Protein AF-A0A1V9XJX8-F1 (afdb_monomer)

Radius of gyration: 28.65 Å; Cα contacts (8 Å, |Δi|>4): 307; chains: 1; bounding box: 45×68×88 Å

Mean predicted aligned error: 13.66 Å

Foldseek 3Di:
DQAQKDKDWDWDQDVPRQFTDIDIDIDGDPDNVVSVVVVVVVVVVVVVQPLFWQEEEEEEACPAQVSCLVVLCVVAQVVLCVSLNHHYDYDYDDDQLRLLVDLQPDDPVPTLAYEYRHAPSVLVSNVVSLQVNLVVVVVVVVVVVVVVVVVVVVVPPPDDDDDDDDDDDDDDDDDDDDDDDDDDDDDDDDDDDDDPDPPPPPPPPRRPPPRHYYAYQDRHPHHPVCCVNRVDNHSNSSSNVNRSD

Solvent-accessible surface area (backbone atoms only — not comparable to full-atom values): 14734 Å² total; per-residue (Å²): 131,89,67,34,57,49,78,46,74,47,75,44,72,44,94,55,83,52,39,51,41,87,45,74,48,81,45,80,38,100,37,56,69,58,38,52,52,51,53,50,53,50,52,58,57,57,69,69,47,78,62,38,47,52,26,37,39,33,39,30,35,52,69,22,41,87,52,34,14,57,57,47,38,64,75,39,28,48,58,49,35,53,76,67,66,31,45,71,48,80,43,77,47,88,56,91,55,42,60,17,54,48,56,56,71,48,89,57,88,85,40,61,25,40,32,36,27,19,23,49,70,56,48,50,35,38,51,54,17,54,53,53,40,53,51,55,51,49,54,51,52,52,52,53,52,55,53,54,60,54,58,61,56,67,77,73,69,84,78,89,84,81,88,79,91,77,91,80,90,80,88,79,86,88,81,90,85,86,84,86,90,83,88,86,89,80,89,82,96,72,92,76,87,87,78,88,76,81,74,77,65,75,74,79,74,69,71,93,59,87,72,76,43,79,39,60,29,61,18,32,94,54,40,63,66,38,30,72,74,31,64,42,93,37,37,50,39,34,34,50,50,52,55,60,79

Organism: NCBI:txid418985

InterPro domains:
  IPR001206 Diacylglycerol kinase, catalytic domain [PF00781] (55-132)
  IPR001206 Diacylglycerol kinase, catalytic domain [PS50146] (51-245)
  IPR001206 Diacylglycerol kinase, catalytic domain [SM00046] (55-163)
  IPR016064 NAD kinase/diacylglycerol kinase-like domain superfamily [SSF111331] (52-134)
  IPR017438 Inorganic polyphosphate/ATP-NAD kinase, N-terminal [G3DSA:3.40.50.10330] (35-243)
  IPR050187 Lipid Phosphate Formation and Regulation [PTHR12358] (21-245)

pLDDT: mean 78.08, std 24.38, range [26.14, 98.38]

Sequence (245 aa):
QADSTARIYFAEQTSAASVLRLRSLQLEFETIGARDRFVTTVRRALETLRERPRRLLIFINPFGGRRRARAIYNKKAAPVFQICGIKCKVVITTHSGHSKEYVMDKDLSAYDGVVCVGGDGMANELINGIMQRTLKSADAAAAATAAIHQLEQEHQGGVGQENNNNNNKSNNKNNDRLSHRDVENNDDFKRDSGEEADIQGSCFELPKSSALPIGVIPAGSTDALVCTTTGAHCPLNSALHVAIG

Structure (mmCIF, N/CA/C/O backbone):
data_AF-A0A1V9XJX8-F1
#
_entry.id   AF-A0A1V9XJX8-F1
#
loop_
_atom_site.group_PDB
_atom_site.id
_atom_site.type_symbol
_atom_site.label_atom_id
_atom_site.label_alt_id
_atom_site.label_comp_id
_atom_site.label_asym_id
_atom_site.label_entity_id
_atom_site.label_seq_id
_atom_site.pdbx_PDB_ins_code
_atom_site.Cartn_x
_atom_site.Cartn_y
_atom_site.Cartn_z
_atom_site.occupancy
_atom_site.B_iso_or_equiv
_atom_site.auth_seq_id
_atom_site.auth_comp_id
_atom_site.auth_asym_id
_atom_site.auth_atom_id
_atom_site.pdbx_PDB_model_num
ATOM 1 N N . GLN A 1 1 ? 6.947 -4.474 -30.273 1.00 42.16 1 GLN A N 1
ATOM 2 C CA . GLN A 1 1 ? 8.411 -4.662 -30.315 1.00 42.16 1 GLN A CA 1
ATOM 3 C C . GLN A 1 1 ? 8.853 -4.940 -28.888 1.00 42.16 1 GLN A C 1
ATOM 5 O O . GLN A 1 1 ? 8.625 -4.093 -28.035 1.00 42.16 1 GLN A O 1
ATOM 10 N N . ALA A 1 2 ? 9.292 -6.162 -28.578 1.00 57.59 2 ALA A N 1
ATOM 11 C CA . ALA A 1 2 ? 9.743 -6.485 -27.227 1.00 57.59 2 ALA A CA 1
ATOM 12 C C . ALA A 1 2 ? 11.101 -5.812 -27.011 1.00 57.59 2 ALA A C 1
ATOM 14 O O . ALA A 1 2 ? 12.066 -6.149 -27.687 1.00 57.59 2 ALA A O 1
ATOM 15 N N . ASP A 1 3 ? 11.125 -4.819 -26.130 1.00 80.19 3 ASP A N 1
ATOM 16 C CA . ASP A 1 3 ? 12.307 -4.010 -25.860 1.00 80.19 3 ASP A CA 1
ATOM 17 C C . ASP A 1 3 ? 13.360 -4.836 -25.103 1.00 80.19 3 ASP A C 1
ATOM 19 O O . ASP A 1 3 ? 13.030 -5.482 -24.109 1.00 80.19 3 ASP A O 1
ATOM 23 N N . SER A 1 4 ? 14.617 -4.849 -25.550 1.00 90.31 4 SER A N 1
ATOM 24 C CA . SER A 1 4 ? 15.703 -5.519 -24.827 1.00 90.31 4 SER A CA 1
ATOM 25 C C . SER A 1 4 ? 16.116 -4.765 -23.560 1.00 90.31 4 SER A C 1
ATOM 27 O O . SER A 1 4 ? 17.024 -5.215 -22.870 1.00 90.31 4 SER A O 1
ATOM 29 N N . THR A 1 5 ? 15.447 -3.663 -23.211 1.00 93.75 5 THR A N 1
ATOM 30 C CA . THR A 1 5 ? 15.673 -2.956 -21.950 1.00 93.75 5 THR A CA 1
ATOM 31 C C . THR A 1 5 ? 14.859 -3.506 -20.770 1.00 93.75 5 THR A C 1
ATOM 33 O O . THR A 1 5 ? 13.770 -4.067 -20.920 1.00 93.75 5 THR A O 1
ATOM 36 N N . ALA A 1 6 ? 15.379 -3.323 -19.554 1.00 93.31 6 ALA A N 1
ATOM 37 C CA . ALA A 1 6 ? 14.614 -3.437 -18.314 1.00 93.31 6 ALA A CA 1
ATOM 38 C C . ALA A 1 6 ? 14.799 -2.181 -17.460 1.00 93.31 6 ALA A C 1
ATOM 40 O O . ALA A 1 6 ? 15.911 -1.681 -17.300 1.00 93.31 6 ALA A O 1
ATOM 41 N N . ARG A 1 7 ? 13.713 -1.693 -16.855 1.00 94.19 7 ARG A N 1
ATOM 42 C CA . ARG A 1 7 ? 13.758 -0.587 -15.894 1.00 94.19 7 ARG A CA 1
ATOM 43 C C . ARG A 1 7 ? 13.627 -1.120 -14.473 1.00 94.19 7 ARG A C 1
ATOM 45 O O . ARG A 1 7 ? 12.616 -1.727 -14.126 1.00 94.19 7 ARG A O 1
ATOM 52 N N . ILE A 1 8 ? 14.641 -0.865 -13.658 1.00 93.75 8 ILE A N 1
ATOM 53 C CA . ILE A 1 8 ? 14.666 -1.184 -12.233 1.00 93.75 8 ILE A CA 1
ATOM 54 C C . ILE A 1 8 ? 14.309 0.077 -11.468 1.00 93.75 8 ILE A C 1
ATOM 56 O O . ILE A 1 8 ? 14.894 1.128 -11.710 1.00 93.75 8 ILE A O 1
ATOM 60 N N . TYR A 1 9 ? 13.380 -0.035 -10.529 1.00 94.31 9 TYR A N 1
ATOM 61 C CA . TYR A 1 9 ? 13.095 1.012 -9.559 1.00 94.31 9 TYR A CA 1
ATOM 62 C C . TYR A 1 9 ? 13.723 0.640 -8.219 1.00 94.31 9 TYR A C 1
ATOM 64 O O . TYR A 1 9 ? 13.647 -0.518 -7.811 1.00 94.31 9 TYR A O 1
ATOM 72 N N . PHE A 1 10 ? 14.332 1.608 -7.542 1.00 93.44 10 PHE A N 1
ATOM 73 C CA . PHE A 1 10 ? 14.960 1.401 -6.239 1.00 93.44 10 PHE A CA 1
ATOM 74 C C . PHE A 1 10 ? 14.751 2.612 -5.329 1.00 93.44 10 PHE A C 1
ATOM 76 O O . PHE A 1 10 ? 14.539 3.731 -5.802 1.00 93.44 10 PHE A O 1
ATOM 83 N N . ALA A 1 11 ? 14.776 2.372 -4.020 1.00 93.25 11 ALA A N 1
ATOM 84 C CA . ALA A 1 11 ? 14.756 3.422 -3.015 1.00 93.25 11 ALA A CA 1
ATOM 85 C C . ALA A 1 11 ? 16.197 3.801 -2.657 1.00 93.25 11 ALA A C 1
ATOM 87 O O . ALA A 1 11 ? 16.990 2.949 -2.269 1.00 93.25 11 ALA A O 1
ATOM 88 N N . GLU A 1 12 ? 16.531 5.075 -2.806 1.00 92.62 12 GLU A N 1
ATOM 89 C CA . GLU A 1 12 ? 17.808 5.654 -2.401 1.00 92.62 12 GLU A CA 1
ATOM 90 C C . GLU A 1 12 ? 17.608 6.392 -1.074 1.00 92.62 12 GLU A C 1
ATOM 92 O O . GLU A 1 12 ? 16.804 7.328 -0.997 1.00 92.62 12 GLU A O 1
ATOM 97 N N . GLN A 1 13 ? 18.320 5.968 -0.032 1.00 89.12 13 GLN A N 1
ATOM 98 C CA . GLN A 1 13 ? 18.363 6.679 1.242 1.00 89.12 13 GLN A CA 1
ATOM 99 C C . GLN A 1 13 ? 19.192 7.951 1.070 1.00 89.12 13 GLN A C 1
ATOM 101 O O . GLN A 1 13 ? 20.311 7.921 0.557 1.00 89.12 13 GLN A O 1
ATOM 106 N N . THR A 1 14 ? 18.624 9.089 1.452 1.00 84.31 14 THR A N 1
ATOM 107 C CA . THR A 1 14 ? 19.352 10.363 1.418 1.00 84.31 14 THR A CA 1
ATOM 108 C C . THR A 1 14 ? 20.280 10.496 2.626 1.00 84.31 14 THR A C 1
ATOM 110 O O . THR A 1 14 ? 20.209 9.705 3.561 1.00 84.31 14 THR A O 1
ATOM 113 N N . SER A 1 15 ? 21.120 11.535 2.651 1.00 75.12 15 SER A N 1
ATOM 114 C CA . SER A 1 15 ? 21.962 11.853 3.815 1.00 75.12 15 SER A CA 1
ATOM 115 C C . SER A 1 15 ? 21.164 12.043 5.114 1.00 75.12 15 SER A C 1
ATOM 117 O O . SER A 1 15 ? 21.692 11.799 6.195 1.00 75.12 15 SER A O 1
ATOM 119 N N . ALA A 1 16 ? 19.886 12.430 5.025 1.00 74.56 16 ALA A N 1
ATOM 120 C CA . ALA A 1 16 ? 18.950 12.298 6.132 1.00 74.56 16 ALA A CA 1
ATOM 121 C C . ALA A 1 16 ? 18.489 10.834 6.227 1.00 74.56 16 ALA A C 1
ATOM 123 O O . ALA A 1 16 ? 17.731 10.369 5.371 1.00 74.56 16 ALA A O 1
ATOM 124 N N . ALA A 1 17 ? 18.927 10.137 7.281 1.00 69.56 17 ALA A N 1
ATOM 125 C CA . ALA A 1 17 ? 18.805 8.685 7.433 1.00 69.56 17 ALA A CA 1
ATOM 126 C C . ALA A 1 17 ? 17.378 8.134 7.231 1.00 69.56 17 ALA A C 1
ATOM 128 O O . ALA A 1 17 ? 17.215 7.019 6.758 1.00 69.56 17 ALA A O 1
ATOM 129 N N . SER A 1 18 ? 16.322 8.889 7.516 1.00 81.44 18 SER A N 1
ATOM 130 C CA . SER A 1 18 ? 14.955 8.363 7.391 1.00 81.44 18 SER A CA 1
ATOM 131 C C . SER A 1 18 ? 14.270 8.685 6.058 1.00 81.44 18 SER A C 1
ATOM 133 O O . SER A 1 18 ? 13.165 8.207 5.820 1.00 81.44 18 SER A O 1
ATOM 135 N N . VAL A 1 19 ? 14.882 9.471 5.164 1.00 90.38 19 VAL A N 1
ATOM 136 C CA . VAL A 1 19 ? 14.224 9.922 3.925 1.00 90.38 19 VAL A CA 1
ATOM 137 C C . VAL A 1 19 ? 14.684 9.104 2.720 1.00 90.38 19 VAL A C 1
ATOM 139 O O . VAL A 1 19 ? 15.861 9.111 2.354 1.00 90.38 19 VAL A O 1
ATOM 142 N N . LEU A 1 20 ? 13.723 8.458 2.062 1.00 92.94 20 LEU A N 1
ATOM 143 C CA . LEU A 1 20 ? 13.886 7.643 0.866 1.00 92.94 20 LEU A CA 1
ATOM 144 C C . LEU A 1 20 ? 13.414 8.389 -0.387 1.00 92.94 20 LEU A C 1
AT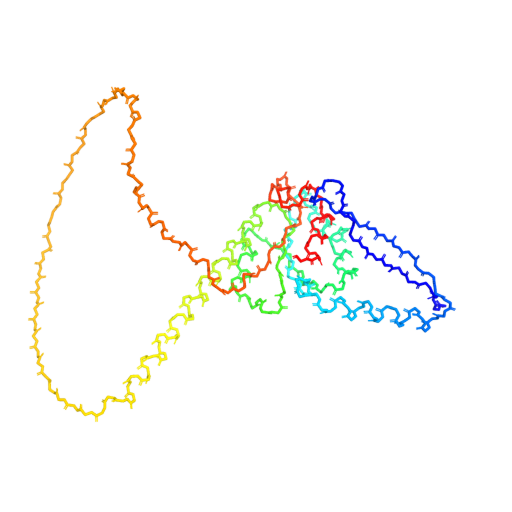OM 146 O O . LEU A 1 20 ? 12.388 9.081 -0.396 1.00 92.94 20 LEU A O 1
ATOM 150 N N . ARG A 1 21 ? 14.142 8.207 -1.489 1.00 92.06 21 ARG A N 1
ATOM 151 C CA . ARG A 1 21 ? 13.777 8.717 -2.816 1.00 92.06 21 ARG A CA 1
ATOM 152 C C . ARG A 1 21 ? 13.637 7.578 -3.809 1.00 92.06 21 ARG A C 1
ATOM 154 O O . ARG A 1 21 ? 14.523 6.744 -3.939 1.00 92.06 21 ARG A O 1
ATOM 161 N N . LEU A 1 22 ? 12.539 7.586 -4.560 1.00 93.94 22 LEU A N 1
ATOM 162 C CA . LEU A 1 22 ? 12.351 6.660 -5.670 1.00 93.94 22 LEU A CA 1
ATOM 163 C C . LEU A 1 22 ? 13.267 7.062 -6.833 1.00 93.94 22 LEU A C 1
ATOM 165 O O . LEU A 1 22 ? 13.159 8.169 -7.367 1.00 93.94 22 LEU A O 1
ATOM 169 N N . ARG A 1 23 ? 14.144 6.148 -7.234 1.00 94.88 23 ARG A N 1
ATOM 170 C CA . ARG A 1 23 ? 15.027 6.258 -8.395 1.00 94.88 23 ARG A CA 1
ATOM 171 C C . ARG A 1 23 ? 14.740 5.136 -9.378 1.00 94.88 23 ARG A C 1
ATOM 173 O O . ARG A 1 23 ? 14.061 4.161 -9.056 1.00 94.88 23 ARG A O 1
ATOM 180 N N . SER A 1 24 ? 15.260 5.287 -10.589 1.00 94.94 24 SER A N 1
ATOM 181 C CA . SER A 1 24 ? 15.196 4.243 -11.598 1.00 94.94 24 SER A CA 1
ATOM 182 C C . SER A 1 24 ? 16.504 4.122 -12.3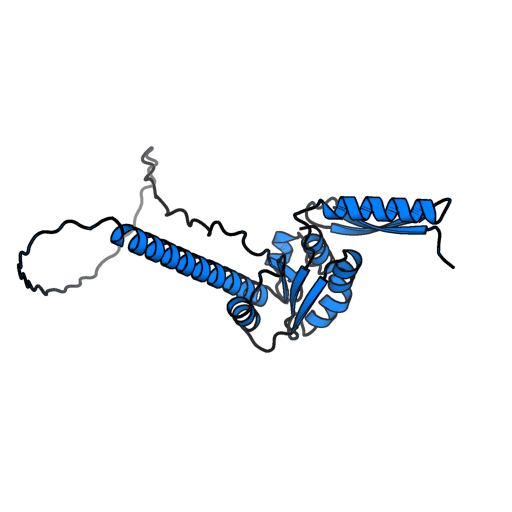58 1.00 94.94 24 SER A C 1
ATOM 184 O O . SER A 1 24 ? 17.110 5.136 -12.694 1.00 94.94 24 SER A O 1
ATOM 186 N N . LEU A 1 25 ? 16.873 2.890 -12.684 1.00 95.12 25 LEU A N 1
ATOM 187 C CA . LEU A 1 25 ? 17.972 2.543 -13.571 1.00 95.12 25 LEU A CA 1
ATOM 188 C C . LEU A 1 25 ? 17.398 1.818 -14.789 1.00 95.12 25 LEU A C 1
ATOM 190 O O . LEU A 1 25 ? 16.610 0.885 -14.638 1.00 95.12 25 LEU A O 1
ATOM 194 N N . GLN A 1 26 ? 17.770 2.254 -15.990 1.00 95.31 26 GLN A N 1
ATOM 195 C CA . GLN A 1 26 ? 17.448 1.544 -17.223 1.00 95.31 26 GLN A CA 1
ATOM 196 C C . GLN A 1 26 ? 18.665 0.723 -17.634 1.00 95.31 26 GLN A C 1
ATOM 198 O O . GLN A 1 26 ? 19.755 1.265 -17.783 1.00 95.31 26 GLN A O 1
ATOM 203 N N . LEU A 1 27 ? 18.466 -0.581 -17.767 1.00 94.75 27 LEU A N 1
ATOM 204 C CA . LEU A 1 27 ? 19.467 -1.529 -18.224 1.00 94.75 27 LEU A CA 1
ATOM 205 C C . LEU A 1 27 ? 19.131 -1.955 -19.642 1.00 94.75 27 LEU A C 1
ATOM 207 O O . LEU A 1 27 ? 17.971 -2.239 -19.938 1.00 94.75 27 LEU A O 1
ATOM 211 N N . GLU A 1 28 ? 20.145 -2.042 -20.486 1.00 95.62 28 GLU A N 1
ATOM 212 C CA . GLU A 1 28 ? 20.038 -2.567 -21.842 1.00 95.62 28 GLU A CA 1
ATOM 213 C C . GLU A 1 28 ? 20.698 -3.941 -21.886 1.00 95.62 28 GLU A C 1
ATOM 215 O O . GLU A 1 28 ? 21.758 -4.149 -21.296 1.00 95.62 28 GLU A O 1
ATOM 220 N N . PHE A 1 29 ? 20.052 -4.896 -22.548 1.00 95.62 29 PHE A N 1
ATOM 221 C CA . PHE A 1 29 ? 20.554 -6.259 -22.665 1.00 95.62 29 PHE A CA 1
ATOM 222 C C . PHE A 1 29 ? 20.828 -6.590 -24.128 1.00 95.62 29 PHE A C 1
ATOM 224 O O . PHE A 1 29 ? 20.076 -6.192 -25.018 1.00 95.62 29 PHE A O 1
ATOM 231 N N . GLU A 1 30 ? 21.864 -7.395 -24.365 1.00 94.56 30 GLU A N 1
ATOM 232 C CA . GLU A 1 30 ? 22.216 -7.888 -25.704 1.00 94.56 30 GLU A CA 1
ATOM 233 C C . GLU A 1 30 ? 21.077 -8.697 -26.339 1.00 94.56 30 GLU A C 1
ATOM 235 O O . GLU A 1 30 ? 20.864 -8.661 -27.547 1.00 94.56 30 GLU A O 1
ATOM 240 N N . THR A 1 31 ? 20.325 -9.440 -25.519 1.00 95.44 31 THR A N 1
ATOM 241 C CA . THR A 1 31 ? 19.202 -10.265 -25.974 1.00 95.44 31 THR A CA 1
ATOM 242 C C . THR A 1 31 ? 18.016 -10.177 -25.019 1.00 95.44 31 THR A C 1
ATOM 244 O O . THR A 1 31 ? 18.174 -10.045 -23.802 1.00 95.44 31 THR A O 1
ATOM 247 N N . ILE A 1 32 ? 16.809 -10.358 -25.563 1.00 94.69 32 ILE A N 1
ATOM 248 C CA . ILE A 1 32 ? 15.566 -10.480 -24.782 1.00 94.69 32 ILE A CA 1
ATOM 249 C C . ILE A 1 32 ? 15.673 -11.638 -23.773 1.00 94.69 32 ILE A C 1
ATOM 251 O O . ILE A 1 32 ? 15.251 -11.508 -22.627 1.00 94.69 32 ILE A O 1
ATOM 255 N N . GLY A 1 33 ? 16.317 -12.746 -24.159 1.00 95.31 33 GLY A N 1
ATOM 256 C CA . GLY A 1 33 ? 16.544 -13.880 -23.263 1.00 95.31 33 GLY A CA 1
ATOM 257 C C . GLY A 1 33 ? 17.435 -13.538 -22.063 1.00 95.31 33 GLY A C 1
ATOM 258 O O . GLY A 1 33 ? 17.161 -13.990 -20.954 1.00 95.31 33 GLY A O 1
ATOM 259 N N . ALA A 1 34 ? 18.479 -12.719 -22.246 1.00 95.06 34 ALA A N 1
ATOM 260 C CA . ALA A 1 34 ? 19.311 -12.246 -21.136 1.00 95.06 34 ALA A CA 1
ATOM 261 C C . ALA A 1 34 ? 18.527 -11.332 -20.183 1.00 95.06 34 ALA A C 1
ATOM 263 O O . ALA A 1 34 ? 18.590 -11.533 -18.967 1.00 95.06 34 ALA A O 1
ATOM 264 N N . ARG A 1 35 ? 17.726 -10.407 -20.733 1.00 95.75 35 ARG A N 1
ATOM 265 C CA . ARG A 1 35 ? 16.801 -9.556 -19.966 1.00 95.75 35 ARG A CA 1
ATOM 266 C C . ARG A 1 35 ? 15.850 -10.399 -19.116 1.00 95.75 35 ARG A C 1
ATOM 268 O O . ARG A 1 35 ? 15.727 -10.169 -17.915 1.00 95.75 35 ARG A O 1
ATOM 275 N N . ASP A 1 36 ? 15.200 -11.395 -19.713 1.00 95.44 36 ASP A N 1
ATOM 276 C CA . ASP A 1 36 ? 14.192 -12.209 -19.023 1.00 95.44 36 ASP A CA 1
ATOM 277 C C . ASP A 1 36 ? 14.795 -13.076 -17.921 1.00 95.44 36 ASP A C 1
ATOM 279 O O . ASP A 1 36 ? 14.222 -13.167 -16.829 1.00 95.44 36 ASP A O 1
ATOM 283 N N . ARG A 1 37 ? 15.982 -13.650 -18.156 1.00 96.00 37 ARG A N 1
ATOM 284 C CA . ARG A 1 37 ? 16.736 -14.354 -17.109 1.00 96.00 37 ARG A CA 1
ATOM 285 C C . ARG A 1 37 ? 17.087 -13.416 -15.959 1.00 96.00 37 ARG A C 1
ATOM 287 O O . ARG A 1 37 ? 16.834 -13.767 -14.812 1.00 96.00 37 ARG A O 1
ATOM 294 N N . PHE A 1 38 ? 17.604 -12.222 -16.252 1.00 95.31 38 PHE A N 1
ATOM 295 C CA . PHE A 1 38 ? 17.933 -11.231 -15.226 1.00 95.31 38 PHE A CA 1
ATOM 296 C C . PHE A 1 38 ? 16.702 -10.847 -14.394 1.00 95.31 38 PHE A C 1
ATOM 298 O O . PHE A 1 38 ? 16.727 -10.949 -13.167 1.00 95.31 38 PHE A O 1
ATOM 305 N N . VAL A 1 39 ? 15.598 -10.477 -15.050 1.00 93.81 39 VAL A N 1
ATOM 306 C CA . VAL A 1 39 ? 14.349 -10.092 -14.375 1.00 93.81 39 VAL A CA 1
ATOM 307 C C . VAL A 1 39 ? 13.808 -11.238 -13.518 1.00 93.81 39 VAL A C 1
ATOM 309 O O . VAL A 1 39 ? 13.370 -11.007 -12.391 1.00 93.81 39 VAL A O 1
ATOM 312 N N . THR A 1 40 ? 13.859 -12.473 -14.018 1.00 95.25 40 THR A N 1
ATOM 313 C CA . THR A 1 40 ? 13.413 -13.660 -13.274 1.00 95.25 40 THR A CA 1
ATOM 314 C C . THR A 1 40 ? 14.282 -13.904 -12.041 1.00 95.25 40 THR A C 1
ATOM 316 O O . THR A 1 40 ? 13.745 -14.124 -10.956 1.00 95.25 40 THR A O 1
ATOM 319 N N . THR A 1 41 ? 15.607 -13.793 -12.167 1.00 96.06 41 THR A N 1
ATOM 320 C CA . THR A 1 41 ? 16.540 -13.926 -11.038 1.00 96.06 41 THR A CA 1
ATOM 321 C C . THR A 1 41 ? 16.288 -12.863 -9.974 1.00 96.06 41 THR A C 1
ATOM 323 O O . THR A 1 41 ? 16.181 -13.200 -8.796 1.00 96.06 41 THR A O 1
ATOM 326 N N . VAL A 1 42 ? 16.121 -11.597 -10.372 1.00 93.38 42 VAL A N 1
ATOM 327 C CA . VAL A 1 42 ? 15.808 -10.509 -9.432 1.00 93.38 42 VAL A CA 1
ATOM 328 C C . VAL A 1 42 ? 14.473 -10.764 -8.737 1.00 93.38 42 VAL A C 1
ATOM 330 O O . VAL A 1 42 ? 14.404 -10.659 -7.518 1.00 93.38 42 VAL A O 1
ATOM 333 N N . ARG A 1 43 ? 13.417 -11.154 -9.463 1.00 91.19 43 ARG A N 1
ATOM 334 C CA . ARG A 1 43 ? 12.113 -11.475 -8.850 1.00 91.19 43 ARG A CA 1
ATOM 335 C C . ARG A 1 43 ? 12.220 -12.607 -7.834 1.00 91.19 43 ARG A C 1
ATOM 337 O O . ARG A 1 43 ? 11.703 -12.462 -6.733 1.00 91.19 43 ARG A O 1
ATOM 344 N N . ARG A 1 44 ? 12.948 -13.676 -8.163 1.00 92.38 44 ARG A N 1
ATOM 345 C CA . ARG A 1 44 ? 13.187 -14.794 -7.243 1.00 92.38 44 ARG A CA 1
ATOM 346 C C . ARG A 1 44 ? 13.963 -14.359 -5.998 1.00 92.38 44 ARG A C 1
ATOM 348 O O . ARG A 1 44 ? 13.648 -14.809 -4.905 1.00 92.38 44 ARG A O 1
ATOM 355 N N . ALA A 1 45 ? 14.946 -13.470 -6.145 1.00 91.69 45 ALA A N 1
ATOM 356 C CA . ALA A 1 45 ? 15.659 -12.898 -5.004 1.00 91.69 45 ALA A CA 1
ATOM 357 C C . ALA A 1 45 ? 14.742 -12.011 -4.145 1.00 91.69 45 ALA A C 1
ATOM 359 O O . ALA A 1 45 ? 14.782 -12.082 -2.926 1.00 91.69 45 ALA A O 1
ATOM 360 N N . LEU A 1 46 ? 13.858 -11.220 -4.756 1.00 88.94 46 LEU A N 1
ATOM 361 C CA . LEU A 1 46 ? 12.884 -10.415 -4.014 1.00 88.94 46 LEU A CA 1
ATOM 362 C C . LEU A 1 46 ? 11.866 -11.276 -3.255 1.00 88.94 46 LEU A C 1
ATOM 364 O O . LEU A 1 46 ? 11.353 -10.842 -2.229 1.00 88.94 46 LEU A O 1
ATOM 368 N N . GLU A 1 47 ? 11.578 -12.488 -3.730 1.00 86.81 47 GLU A N 1
ATOM 369 C CA . GLU A 1 47 ? 10.670 -13.410 -3.050 1.00 86.81 47 GLU A CA 1
ATOM 370 C C . GLU A 1 47 ? 11.228 -13.964 -1.733 1.00 86.81 47 GLU A C 1
ATOM 372 O O . GLU A 1 47 ? 10.437 -14.415 -0.902 1.00 86.81 47 GLU A O 1
ATOM 377 N N . THR A 1 48 ? 12.548 -13.919 -1.523 1.00 89.19 48 THR A N 1
ATOM 378 C CA . THR A 1 48 ? 13.176 -14.377 -0.273 1.00 89.19 48 THR A CA 1
ATOM 379 C C . THR A 1 48 ? 13.108 -13.334 0.846 1.00 89.19 48 THR A C 1
ATOM 381 O O . THR A 1 48 ? 13.308 -13.682 2.010 1.00 89.19 48 THR A O 1
ATOM 384 N N . LEU A 1 49 ? 12.784 -12.076 0.522 1.00 86.81 49 LEU A N 1
ATOM 385 C CA . LEU A 1 49 ? 12.633 -10.989 1.489 1.00 86.81 49 LEU A CA 1
ATOM 386 C C . LEU A 1 49 ? 11.307 -11.144 2.245 1.00 86.81 49 LEU A C 1
ATOM 388 O O . LEU A 1 49 ? 10.240 -10.863 1.702 1.00 86.81 49 LEU A O 1
ATOM 392 N N . ARG A 1 50 ? 11.375 -11.613 3.497 1.00 81.75 50 ARG A N 1
ATOM 393 C CA . ARG A 1 50 ? 10.188 -11.902 4.326 1.00 81.75 50 ARG A CA 1
ATOM 394 C C . ARG A 1 50 ? 9.491 -10.658 4.868 1.00 81.75 50 ARG A C 1
ATOM 396 O O . ARG A 1 50 ? 8.287 -10.697 5.069 1.00 81.75 50 ARG A O 1
ATOM 403 N N . GLU A 1 51 ? 10.242 -9.587 5.095 1.00 83.75 51 GLU A N 1
ATOM 404 C CA . GLU A 1 51 ? 9.718 -8.338 5.667 1.00 83.75 51 GLU A CA 1
ATOM 405 C C . GLU A 1 51 ? 8.902 -7.540 4.646 1.00 83.75 51 GLU A C 1
ATOM 407 O O . GLU A 1 51 ? 7.996 -6.794 5.003 1.00 83.75 51 GLU A O 1
ATOM 412 N N . ARG A 1 52 ? 9.156 -7.761 3.350 1.00 90.25 52 ARG A N 1
ATOM 413 C CA . ARG A 1 52 ? 8.474 -7.045 2.280 1.00 90.25 52 ARG A CA 1
ATOM 414 C C . ARG A 1 52 ? 7.014 -7.500 2.153 1.00 90.25 52 ARG A C 1
ATOM 416 O O . ARG A 1 52 ? 6.774 -8.644 1.746 1.00 90.25 52 ARG A O 1
ATOM 423 N N . PRO A 1 53 ? 6.026 -6.612 2.355 1.00 94.69 53 PRO A N 1
ATOM 424 C CA . PRO A 1 53 ? 4.627 -6.995 2.240 1.00 94.69 53 PRO A CA 1
ATOM 425 C C . PRO A 1 53 ? 4.251 -7.295 0.787 1.00 94.69 53 PRO A C 1
ATOM 427 O O . PRO A 1 53 ? 4.682 -6.621 -0.151 1.00 94.69 53 PRO A O 1
ATOM 430 N N . ARG A 1 54 ? 3.390 -8.291 0.587 1.00 94.00 54 ARG A N 1
ATOM 431 C CA . ARG A 1 54 ? 2.831 -8.686 -0.717 1.00 94.00 54 ARG A CA 1
ATOM 432 C C . ARG A 1 54 ? 1.361 -8.308 -0.842 1.00 94.00 54 ARG A C 1
ATOM 434 O O . ARG A 1 54 ? 0.872 -8.128 -1.961 1.00 94.00 54 ARG A O 1
ATOM 441 N N . ARG A 1 55 ? 0.639 -8.209 0.275 1.00 96.75 55 ARG A N 1
ATOM 442 C CA . ARG A 1 55 ? -0.797 -7.916 0.338 1.00 96.75 55 ARG A CA 1
ATOM 443 C C . ARG A 1 55 ? -1.085 -6.904 1.440 1.00 96.75 55 ARG A C 1
ATOM 445 O O . ARG A 1 55 ? -0.901 -7.201 2.612 1.00 96.75 55 ARG A O 1
ATOM 452 N N . LEU A 1 56 ? -1.603 -5.737 1.069 1.00 98.19 56 LEU A N 1
ATOM 453 C CA . LEU A 1 56 ? -1.947 -4.669 2.008 1.00 98.19 56 LEU A CA 1
ATOM 454 C C . LEU A 1 56 ? -3.448 -4.374 1.995 1.00 98.19 56 LEU A C 1
ATOM 456 O O . LEU A 1 56 ? -4.076 -4.317 0.932 1.00 98.19 56 LEU A O 1
ATOM 460 N N . LEU A 1 57 ? -4.014 -4.139 3.177 1.00 98.31 57 LEU A N 1
ATOM 461 C CA . LEU A 1 57 ? -5.355 -3.578 3.340 1.00 98.31 57 LEU A CA 1
ATOM 462 C C . LEU A 1 57 ? -5.241 -2.069 3.574 1.00 98.31 57 LEU A C 1
ATOM 464 O O . LEU A 1 57 ? -4.698 -1.629 4.581 1.00 98.31 57 LEU A O 1
ATOM 468 N N . ILE A 1 58 ? -5.751 -1.272 2.641 1.00 98.38 58 ILE A N 1
ATOM 469 C CA . ILE A 1 58 ? -5.631 0.184 2.642 1.00 98.38 58 ILE A CA 1
ATOM 470 C C . ILE A 1 58 ? -6.953 0.813 3.073 1.00 98.38 58 ILE A C 1
ATOM 472 O O . ILE A 1 58 ? -7.965 0.647 2.395 1.00 98.38 58 ILE A O 1
ATOM 476 N N . PHE A 1 59 ? -6.938 1.609 4.134 1.00 98.19 59 PHE A N 1
ATOM 477 C CA . PHE A 1 59 ? -8.051 2.458 4.536 1.00 98.19 59 PHE A CA 1
ATOM 478 C C . PHE A 1 59 ? -7.805 3.895 4.095 1.00 98.19 59 PHE A C 1
ATOM 480 O O . PHE A 1 59 ? -6.753 4.462 4.375 1.00 98.19 59 PHE A O 1
ATOM 487 N N . ILE A 1 60 ? -8.787 4.522 3.452 1.00 97.50 60 ILE A N 1
ATOM 488 C CA . ILE A 1 60 ? -8.687 5.918 3.008 1.00 97.50 60 ILE A CA 1
ATOM 489 C C . ILE A 1 60 ? -9.818 6.724 3.629 1.00 97.50 60 ILE A C 1
ATOM 491 O O . ILE A 1 60 ? -10.981 6.444 3.343 1.00 97.50 60 ILE A O 1
ATOM 495 N N . ASN A 1 61 ? -9.484 7.764 4.395 1.00 93.88 61 ASN A N 1
ATOM 496 C CA . ASN A 1 61 ? -10.469 8.756 4.822 1.00 93.88 61 ASN A CA 1
ATOM 497 C C . ASN A 1 61 ? -10.666 9.801 3.714 1.00 93.88 61 ASN A C 1
ATOM 499 O O . ASN A 1 61 ? -9.800 10.662 3.544 1.00 93.88 61 ASN A O 1
ATOM 503 N N . PRO A 1 62 ? -11.788 9.791 2.965 1.00 91.19 62 PRO A N 1
ATOM 504 C CA . PRO A 1 62 ? -11.976 10.690 1.825 1.00 91.19 62 PRO A CA 1
ATOM 505 C C . PRO A 1 62 ? -12.010 12.173 2.223 1.00 91.19 62 PRO A C 1
ATOM 507 O O . PRO A 1 62 ? -11.744 13.032 1.381 1.00 91.19 62 PRO A O 1
ATOM 510 N N . PHE A 1 63 ? -12.290 12.484 3.491 1.00 87.50 63 PHE A N 1
ATOM 511 C CA . PHE A 1 63 ? -12.337 13.848 4.011 1.00 87.50 63 PHE A CA 1
ATOM 512 C C . PHE A 1 63 ? -10.982 14.348 4.538 1.00 87.50 63 PHE A C 1
ATOM 514 O O . PHE A 1 63 ? -10.815 15.553 4.742 1.00 87.50 63 PHE A O 1
ATOM 521 N N . GLY A 1 64 ? -9.990 13.462 4.685 1.00 81.31 64 GLY A N 1
ATOM 522 C CA . GLY A 1 64 ? -8.645 13.805 5.149 1.00 81.31 64 GLY A CA 1
ATOM 523 C C . GLY A 1 64 ? -7.929 14.826 4.252 1.00 81.31 64 GLY A C 1
ATOM 524 O O . GLY A 1 64 ? -8.053 14.805 3.019 1.00 81.31 64 GLY A O 1
ATOM 525 N N . GLY A 1 65 ? -7.176 15.740 4.874 1.00 76.50 65 GLY A N 1
ATOM 526 C CA . GLY A 1 65 ? -6.164 16.550 4.179 1.00 76.50 65 GLY A CA 1
ATOM 527 C C . GLY A 1 65 ? -6.745 17.551 3.208 1.00 76.50 65 GLY A C 1
ATOM 528 O O . GLY A 1 65 ? -6.267 17.677 2.078 1.00 76.50 65 GLY A O 1
ATOM 529 N N . ARG A 1 66 ? -7.814 18.237 3.624 1.00 86.94 66 ARG A N 1
ATOM 530 C CA . ARG A 1 66 ? -8.634 19.079 2.741 1.00 86.94 66 ARG A CA 1
ATOM 531 C C . ARG A 1 66 ? -9.228 18.258 1.582 1.00 86.94 66 ARG A C 1
ATOM 533 O O . ARG A 1 66 ? -9.171 18.686 0.433 1.00 86.94 66 ARG A O 1
ATOM 540 N N . ARG A 1 67 ? -9.765 17.066 1.886 1.00 90.19 67 ARG A N 1
ATOM 541 C CA . ARG A 1 67 ? -10.404 16.127 0.934 1.00 90.19 67 ARG A CA 1
ATOM 542 C C . ARG A 1 67 ? -9.485 15.608 -0.182 1.00 90.19 67 ARG A C 1
ATOM 544 O O . ARG A 1 67 ? -9.941 15.278 -1.278 1.00 90.19 67 ARG A O 1
ATOM 551 N N . ARG A 1 68 ? -8.175 15.539 0.072 1.00 91.62 68 ARG A N 1
ATOM 552 C CA . ARG A 1 68 ? -7.175 15.090 -0.914 1.00 91.62 68 ARG A CA 1
ATOM 553 C C . ARG A 1 68 ? -6.673 13.671 -0.686 1.00 91.62 68 ARG A C 1
ATOM 555 O O . ARG A 1 68 ? -6.010 13.158 -1.580 1.00 91.62 68 ARG A O 1
ATOM 562 N N . ALA A 1 69 ? -7.003 13.012 0.424 1.00 94.19 69 ALA A N 1
ATOM 563 C CA . ALA A 1 69 ? -6.475 11.685 0.765 1.00 94.19 69 ALA A CA 1
ATOM 564 C C . ALA A 1 69 ? -6.609 10.650 -0.368 1.00 94.19 69 ALA A C 1
ATOM 566 O O . ALA A 1 69 ? -5.628 10.015 -0.750 1.00 94.19 69 ALA A O 1
ATOM 567 N N . ARG A 1 70 ? -7.788 10.550 -1.000 1.00 95.56 70 ARG A N 1
ATOM 568 C CA . ARG A 1 70 ? -8.000 9.643 -2.144 1.00 95.56 70 ARG A CA 1
ATOM 569 C C . ARG A 1 70 ? -7.096 9.978 -3.332 1.00 95.56 70 ARG A C 1
ATOM 571 O O . ARG A 1 70 ? -6.537 9.085 -3.961 1.00 95.56 70 ARG A O 1
ATOM 578 N N . ALA A 1 71 ? -6.930 11.265 -3.632 1.00 96.00 71 ALA A N 1
ATOM 579 C CA . ALA A 1 71 ? -6.043 11.712 -4.701 1.00 96.00 71 ALA A CA 1
ATOM 580 C C . ALA A 1 71 ? -4.565 11.480 -4.354 1.00 96.00 71 ALA A C 1
ATOM 582 O O . ALA A 1 71 ? -3.797 11.102 -5.233 1.00 96.00 71 ALA A O 1
ATOM 583 N N . ILE A 1 72 ? -4.173 11.682 -3.094 1.00 95.94 72 ILE A N 1
ATOM 584 C CA . ILE A 1 72 ? -2.822 11.412 -2.590 1.00 95.94 72 ILE A CA 1
ATOM 585 C C . ILE A 1 72 ? -2.494 9.930 -2.762 1.00 95.94 72 ILE A C 1
ATOM 587 O O . ILE A 1 72 ? -1.476 9.613 -3.374 1.00 95.94 72 ILE A O 1
ATOM 591 N N . TYR A 1 73 ? -3.377 9.032 -2.317 1.00 97.62 73 TYR A N 1
ATOM 592 C CA . TYR A 1 73 ? -3.194 7.596 -2.513 1.00 97.62 73 TYR A CA 1
ATOM 593 C C . TYR A 1 73 ? -3.027 7.254 -3.997 1.00 97.62 73 TYR A C 1
ATOM 595 O O . TYR A 1 73 ? -1.988 6.727 -4.387 1.00 97.62 73 TYR A O 1
ATOM 603 N N . ASN A 1 74 ? -3.990 7.646 -4.837 1.00 97.56 74 ASN A N 1
ATOM 604 C CA . ASN A 1 74 ? -3.990 7.298 -6.260 1.00 97.56 74 ASN A CA 1
ATOM 605 C C . ASN A 1 74 ? -2.777 7.859 -7.021 1.00 97.56 74 ASN A C 1
ATOM 607 O O . ASN A 1 74 ? -2.264 7.202 -7.919 1.00 97.56 74 ASN A O 1
ATOM 611 N N . LYS A 1 75 ? -2.324 9.076 -6.691 1.00 97.12 75 LYS A N 1
ATOM 612 C CA . LYS A 1 75 ? -1.239 9.754 -7.422 1.00 97.12 75 LYS A CA 1
ATOM 613 C C . LYS A 1 75 ? 0.155 9.459 -6.872 1.00 97.12 75 LYS A C 1
ATOM 615 O O . LYS A 1 75 ? 1.124 9.718 -7.581 1.00 97.12 75 LYS A O 1
ATOM 620 N N . LYS A 1 76 ? 0.281 9.033 -5.610 1.00 96.06 76 LYS A N 1
ATOM 621 C CA . LYS A 1 76 ? 1.579 8.921 -4.920 1.00 96.06 76 LYS A CA 1
ATOM 622 C C . LYS A 1 76 ? 1.843 7.520 -4.380 1.00 96.06 76 LYS A C 1
ATOM 624 O O . LYS A 1 76 ? 2.856 6.942 -4.745 1.00 96.06 76 LYS A O 1
ATOM 629 N N . ALA A 1 77 ? 0.951 6.972 -3.557 1.00 97.31 77 ALA A N 1
ATOM 630 C CA . ALA A 1 77 ? 1.194 5.693 -2.884 1.00 97.31 77 ALA A CA 1
ATOM 631 C C . ALA A 1 77 ? 0.886 4.477 -3.775 1.00 97.31 77 ALA A C 1
ATOM 633 O O . ALA A 1 77 ? 1.719 3.586 -3.909 1.00 97.31 77 ALA A O 1
ATOM 634 N N . ALA A 1 78 ? -0.271 4.464 -4.445 1.00 98.06 78 ALA A N 1
ATOM 635 C CA . ALA A 1 78 ? -0.687 3.351 -5.299 1.00 98.06 78 ALA A CA 1
ATOM 636 C C . ALA A 1 78 ? 0.329 3.020 -6.415 1.00 98.06 78 ALA A C 1
ATOM 638 O O . ALA A 1 78 ? 0.614 1.837 -6.598 1.00 98.06 78 ALA A O 1
ATOM 639 N N . PRO A 1 79 ? 0.947 4.004 -7.109 1.00 97.75 79 PRO A N 1
ATOM 640 C CA . PRO A 1 79 ? 1.987 3.712 -8.094 1.00 97.75 79 PRO A CA 1
ATOM 641 C C . PRO A 1 79 ? 3.217 3.016 -7.499 1.00 97.75 79 PRO A C 1
ATOM 643 O O . PRO A 1 79 ? 3.775 2.131 -8.141 1.00 97.75 79 PRO A O 1
ATOM 646 N N . VAL A 1 80 ? 3.626 3.372 -6.273 1.00 97.50 80 VAL A N 1
ATOM 647 C CA . VAL A 1 80 ? 4.745 2.703 -5.584 1.00 97.50 80 VAL A CA 1
ATOM 648 C C . VAL A 1 80 ? 4.389 1.249 -5.313 1.00 97.50 80 VAL A C 1
ATOM 650 O O . VAL A 1 80 ? 5.122 0.356 -5.729 1.00 97.50 80 VAL A O 1
ATOM 653 N N . PHE A 1 81 ? 3.230 0.996 -4.703 1.00 97.75 81 PHE A N 1
ATOM 654 C CA . PHE A 1 81 ? 2.775 -0.365 -4.413 1.00 97.75 81 PHE A CA 1
ATOM 655 C C . PHE A 1 81 ? 2.639 -1.211 -5.684 1.00 97.75 81 PHE A C 1
ATOM 657 O O . PHE A 1 81 ? 3.059 -2.367 -5.698 1.00 97.75 81 PHE A O 1
ATOM 664 N N . GLN A 1 82 ? 2.155 -0.617 -6.778 1.00 96.62 82 GLN A N 1
ATOM 665 C CA . GLN A 1 82 ? 2.059 -1.274 -8.079 1.00 96.62 82 GLN A CA 1
ATOM 666 C C . GLN A 1 82 ? 3.434 -1.655 -8.646 1.00 96.62 82 GLN A C 1
ATOM 668 O O . GLN A 1 82 ? 3.621 -2.801 -9.052 1.00 96.62 82 GLN A O 1
ATOM 673 N N . ILE A 1 83 ? 4.401 -0.730 -8.657 1.00 94.06 83 ILE A N 1
ATOM 674 C CA . ILE A 1 83 ? 5.780 -1.008 -9.105 1.00 94.06 83 ILE A CA 1
ATOM 675 C C . ILE A 1 83 ? 6.417 -2.092 -8.228 1.00 94.06 83 ILE A C 1
ATOM 677 O O . ILE A 1 83 ? 7.145 -2.956 -8.719 1.00 94.06 83 ILE A O 1
ATOM 681 N N . CYS A 1 84 ? 6.098 -2.083 -6.937 1.00 93.25 84 CYS A N 1
ATOM 682 C CA . CYS A 1 84 ? 6.569 -3.062 -5.975 1.00 93.25 84 CYS A CA 1
ATOM 683 C C . CYS A 1 84 ? 5.837 -4.416 -6.046 1.00 93.25 84 CYS A C 1
ATOM 685 O O . CYS A 1 84 ? 6.212 -5.315 -5.297 1.00 93.25 84 CYS A O 1
ATOM 687 N N . GLY A 1 85 ? 4.833 -4.592 -6.911 1.00 93.62 85 GLY A N 1
ATOM 688 C CA . GLY A 1 85 ? 4.076 -5.844 -7.026 1.00 93.62 85 GLY A CA 1
ATOM 689 C C . GLY A 1 85 ? 3.189 -6.162 -5.815 1.00 93.62 85 GLY A C 1
ATOM 690 O O . GLY A 1 85 ? 2.805 -7.315 -5.622 1.00 93.62 85 GLY A O 1
ATOM 691 N N . ILE A 1 86 ? 2.869 -5.156 -4.999 1.00 96.50 86 ILE A N 1
ATOM 692 C CA . ILE A 1 86 ? 2.071 -5.295 -3.780 1.00 96.50 86 ILE A CA 1
ATOM 693 C C . ILE A 1 86 ? 0.588 -5.206 -4.144 1.00 96.50 86 ILE A C 1
ATOM 695 O O . ILE A 1 86 ? 0.133 -4.245 -4.767 1.00 96.50 86 ILE A O 1
ATOM 699 N N . LYS A 1 87 ? -0.193 -6.212 -3.745 1.00 97.88 87 LYS A N 1
ATOM 700 C CA . LYS A 1 87 ? -1.643 -6.245 -3.959 1.00 97.88 87 LYS A CA 1
ATOM 701 C C . LYS A 1 87 ? -2.342 -5.437 -2.873 1.00 97.88 87 LYS A C 1
ATOM 703 O O . LYS A 1 87 ? -2.275 -5.789 -1.700 1.00 97.88 87 LYS A O 1
ATOM 708 N N . CYS A 1 88 ? -3.066 -4.396 -3.261 1.00 98.38 88 CYS A N 1
ATOM 709 C CA . CYS A 1 88 ? -3.778 -3.536 -2.320 1.00 98.38 88 CYS A CA 1
ATOM 710 C C . CYS A 1 88 ? -5.291 -3.765 -2.397 1.00 98.38 88 CYS A C 1
ATOM 712 O O . CYS A 1 88 ? -5.892 -3.573 -3.455 1.00 98.38 88 CYS A O 1
ATOM 714 N N . LYS A 1 89 ? -5.929 -4.106 -1.271 1.00 98.25 89 LYS A N 1
ATOM 715 C CA . LYS A 1 89 ? -7.387 -3.988 -1.122 1.00 98.25 89 LYS A CA 1
ATOM 716 C C . LYS A 1 89 ? -7.699 -2.628 -0.522 1.00 98.25 89 LYS A C 1
ATOM 718 O O . LYS A 1 89 ? -7.256 -2.343 0.581 1.00 98.25 89 LYS A O 1
ATOM 723 N N . VAL A 1 90 ? -8.468 -1.804 -1.224 1.00 98.38 90 VAL A N 1
ATOM 724 C CA . VAL A 1 90 ? -8.797 -0.447 -0.770 1.00 98.38 90 VAL A CA 1
ATOM 725 C C . VAL A 1 90 ? -10.198 -0.403 -0.164 1.00 98.38 90 VAL A C 1
ATOM 727 O O . VAL A 1 90 ? -11.158 -0.866 -0.776 1.00 98.38 90 VAL A O 1
ATOM 730 N N . VAL A 1 91 ? -10.311 0.199 1.017 1.00 98.12 91 VAL A N 1
ATOM 731 C CA . VAL A 1 91 ? -11.554 0.485 1.735 1.00 98.12 91 VAL A CA 1
ATOM 732 C C . VAL A 1 91 ? -11.641 1.992 1.955 1.00 98.12 91 VAL A C 1
ATOM 734 O O . VAL A 1 91 ? -10.804 2.595 2.626 1.00 98.12 91 VAL A O 1
ATOM 737 N N . ILE A 1 92 ? -12.664 2.620 1.380 1.00 97.75 92 ILE A N 1
ATOM 738 C CA . ILE A 1 92 ? -12.958 4.032 1.637 1.00 97.75 92 ILE A CA 1
ATOM 739 C C . ILE A 1 92 ? -13.780 4.113 2.920 1.00 97.75 92 ILE A C 1
ATOM 741 O O . ILE A 1 92 ? -14.819 3.457 3.023 1.00 97.75 92 ILE A O 1
ATOM 745 N N . THR A 1 93 ? -13.329 4.892 3.903 1.00 96.56 93 THR A N 1
ATOM 746 C CA . THR A 1 93 ? -14.082 5.035 5.149 1.00 96.56 93 THR A CA 1
ATOM 747 C C . THR A 1 93 ? -15.293 5.948 4.966 1.00 96.56 93 THR A C 1
ATOM 749 O O . THR A 1 93 ? -15.267 6.884 4.166 1.00 96.56 93 THR A O 1
ATOM 752 N N . THR A 1 94 ? -16.378 5.658 5.687 1.00 96.12 94 THR A N 1
ATOM 753 C CA . THR A 1 94 ? -17.657 6.374 5.567 1.00 96.12 94 THR A CA 1
ATOM 754 C C . THR A 1 94 ? -17.931 7.277 6.767 1.00 96.12 94 THR A C 1
ATOM 756 O O . THR A 1 94 ? -18.630 8.274 6.625 1.00 96.12 94 THR A O 1
ATOM 759 N N . HIS A 1 95 ? -17.354 6.961 7.927 1.00 95.00 95 HIS A N 1
ATOM 760 C CA . HIS A 1 95 ? -17.511 7.696 9.179 1.00 95.00 95 HIS A CA 1
ATOM 761 C C . HIS A 1 95 ? -16.279 7.500 10.085 1.00 95.00 95 HIS A C 1
ATOM 763 O O . HIS A 1 95 ? -15.394 6.693 9.779 1.00 95.00 95 HIS A O 1
ATOM 769 N N . SER A 1 96 ? -16.218 8.274 11.174 1.00 93.50 96 SER A N 1
ATOM 770 C CA . SER A 1 96 ? -15.199 8.151 12.228 1.00 93.50 96 SER A CA 1
ATOM 771 C C . SER A 1 96 ? -15.290 6.783 12.902 1.00 93.50 96 SER A C 1
ATOM 773 O O . SER A 1 96 ? -16.391 6.356 13.233 1.00 93.50 96 SER A O 1
ATOM 775 N N . GLY A 1 97 ? -14.170 6.086 13.088 1.00 94.75 97 GLY A N 1
ATOM 776 C CA . GLY A 1 97 ? -14.147 4.753 13.699 1.00 94.75 97 GLY A CA 1
ATOM 777 C C . GLY A 1 97 ? -14.418 3.591 12.738 1.00 94.75 97 GLY A C 1
ATOM 778 O O . GLY A 1 97 ? -14.184 2.442 13.106 1.00 94.75 97 GLY A O 1
ATOM 779 N N . HIS A 1 98 ? -14.798 3.845 11.481 1.00 97.06 98 HIS A N 1
ATOM 780 C CA . HIS A 1 98 ? -15.085 2.768 10.525 1.00 97.06 98 HIS A CA 1
ATOM 781 C C . HIS A 1 98 ? -13.879 1.840 10.285 1.00 97.06 98 HIS A C 1
ATOM 783 O O . HIS A 1 98 ? -14.045 0.631 10.139 1.00 97.06 98 HIS A O 1
ATOM 789 N N . SER A 1 99 ? -12.649 2.374 10.248 1.00 96.56 99 SER A N 1
ATOM 790 C CA . SER A 1 99 ? -11.438 1.551 10.085 1.00 96.56 99 SER A CA 1
ATOM 791 C C . SER A 1 99 ? -11.262 0.581 11.253 1.00 96.56 99 SER A C 1
ATOM 793 O O . SER A 1 99 ? -10.976 -0.594 11.029 1.00 96.56 99 SER A O 1
ATOM 795 N N . LYS A 1 100 ? -11.496 1.060 12.481 1.00 96.31 100 LYS A N 1
ATOM 796 C CA . LYS A 1 100 ? -11.483 0.270 13.712 1.00 96.31 100 LYS A CA 1
ATOM 797 C C . LYS A 1 100 ? -12.522 -0.849 13.659 1.00 96.31 100 LYS A C 1
ATOM 799 O O . LYS A 1 100 ? -12.180 -2.005 13.879 1.00 96.31 100 LYS A O 1
ATOM 804 N N . GLU A 1 101 ? -13.773 -0.524 13.350 1.00 96.50 101 GLU A N 1
ATOM 805 C CA . GLU A 1 101 ? -14.856 -1.513 13.247 1.00 96.50 101 GLU A CA 1
ATOM 806 C C . GLU A 1 101 ? -14.541 -2.585 12.200 1.00 96.50 101 GLU A C 1
ATOM 808 O O . GLU A 1 101 ? -14.680 -3.779 12.462 1.00 96.50 101 GLU A O 1
ATOM 813 N N . TYR A 1 102 ? -14.021 -2.170 11.042 1.00 96.69 102 TYR A N 1
ATOM 814 C CA . TYR A 1 102 ? -13.672 -3.081 9.957 1.00 96.69 102 TYR A CA 1
ATOM 815 C C . TYR A 1 102 ? -12.598 -4.095 10.365 1.00 96.69 102 TYR A C 1
ATOM 817 O O . TYR A 1 102 ? -12.743 -5.285 10.082 1.00 96.69 102 TYR A O 1
ATOM 825 N N . VAL A 1 103 ? -11.513 -3.651 11.012 1.00 95.50 103 VAL A N 1
ATOM 826 C CA . VAL A 1 103 ? -10.432 -4.562 11.439 1.00 95.50 103 VAL A CA 1
ATOM 827 C C . VAL A 1 103 ? -10.844 -5.468 12.599 1.00 95.50 103 VAL A C 1
ATOM 829 O O . VAL A 1 103 ? -10.281 -6.552 12.760 1.00 95.50 103 VAL A O 1
ATOM 832 N N . MET A 1 104 ? -11.835 -5.055 13.388 1.00 93.06 104 MET A N 1
ATOM 833 C CA . MET A 1 104 ? -12.404 -5.874 14.457 1.00 93.06 104 MET A CA 1
ATOM 834 C C . MET A 1 104 ? -13.311 -6.983 13.913 1.00 93.06 104 MET A C 1
ATOM 836 O O . MET A 1 104 ? -13.289 -8.085 14.450 1.00 93.06 104 MET A O 1
ATOM 840 N N . ASP A 1 105 ? -14.072 -6.709 12.852 1.00 92.44 105 ASP A N 1
ATOM 841 C CA . ASP A 1 105 ? -15.047 -7.646 12.274 1.00 92.44 105 ASP A CA 1
ATOM 842 C C . ASP A 1 105 ? -14.437 -8.617 11.247 1.00 92.44 105 ASP A C 1
ATOM 844 O O . ASP A 1 105 ? -14.808 -9.787 11.179 1.00 92.44 105 ASP A O 1
ATOM 848 N N . LYS A 1 106 ? -13.497 -8.156 10.412 1.00 91.38 106 LYS A N 1
ATOM 849 C CA . LYS A 1 106 ? -12.997 -8.951 9.277 1.00 91.38 106 LYS A CA 1
ATOM 850 C C . LYS A 1 106 ? -11.811 -9.832 9.633 1.00 91.38 106 LYS A C 1
ATOM 852 O O . LYS A 1 106 ? -11.001 -9.494 10.488 1.00 91.38 106 LYS A O 1
ATOM 857 N N . ASP A 1 107 ? -11.669 -10.947 8.919 1.00 89.75 107 ASP A N 1
ATOM 858 C CA . ASP A 1 107 ? -10.423 -11.706 8.932 1.00 89.75 107 ASP A CA 1
ATOM 859 C C . ASP A 1 107 ? -9.318 -10.936 8.192 1.00 89.75 107 ASP A C 1
ATOM 861 O O . ASP A 1 107 ? -9.501 -10.458 7.065 1.00 89.75 107 ASP A O 1
ATOM 865 N N . LEU A 1 108 ? -8.174 -10.807 8.862 1.00 93.31 108 LEU A N 1
ATOM 866 C CA . LEU A 1 108 ? -6.996 -10.089 8.389 1.00 93.31 108 LEU A CA 1
ATOM 867 C C . LEU A 1 108 ? -5.833 -11.027 8.042 1.00 93.31 108 LEU A C 1
ATOM 869 O O . LEU A 1 108 ? -4.821 -10.541 7.550 1.00 93.31 108 LEU A O 1
ATOM 873 N N . SER A 1 109 ? -5.986 -12.345 8.230 1.00 91.50 109 SER A N 1
ATOM 874 C CA . SER A 1 109 ? -4.951 -13.363 7.966 1.00 91.50 109 SER A CA 1
ATOM 875 C C . SER A 1 109 ? -4.386 -13.321 6.539 1.00 91.50 109 SER A C 1
ATOM 877 O O . SER A 1 109 ? -3.263 -13.742 6.281 1.00 91.50 109 SER A O 1
ATOM 879 N N . ALA A 1 110 ? -5.167 -12.786 5.599 1.00 93.38 110 ALA A N 1
ATOM 880 C CA . ALA A 1 110 ? -4.815 -12.678 4.193 1.00 93.38 110 ALA A CA 1
ATOM 881 C C . ALA A 1 110 ? -3.960 -11.444 3.838 1.00 93.38 110 ALA A C 1
ATOM 883 O O . ALA A 1 110 ? -3.664 -11.258 2.651 1.00 93.38 110 ALA A O 1
ATOM 884 N N . TYR A 1 111 ? -3.633 -10.578 4.800 1.00 95.62 111 TYR A N 1
ATOM 885 C CA . TYR A 1 111 ? -2.833 -9.371 4.582 1.00 95.62 111 TYR A CA 1
ATOM 886 C C . TYR A 1 111 ? -1.560 -9.406 5.419 1.00 95.62 111 TYR A C 1
ATOM 888 O O . TYR A 1 111 ? -1.577 -9.805 6.577 1.00 95.62 111 TYR A O 1
ATOM 896 N N . ASP A 1 112 ? -0.485 -8.894 4.832 1.00 95.25 112 ASP A N 1
ATOM 897 C CA . ASP A 1 112 ? 0.818 -8.756 5.483 1.00 95.25 112 ASP A CA 1
ATOM 898 C C . ASP A 1 112 ? 0.919 -7.430 6.258 1.00 95.25 112 ASP A C 1
ATOM 900 O O . ASP A 1 112 ? 1.880 -7.198 6.979 1.00 95.25 112 ASP A O 1
ATOM 904 N N . GLY A 1 113 ? -0.067 -6.539 6.100 1.00 95.44 113 GLY A N 1
ATOM 905 C CA . GLY A 1 113 ? -0.141 -5.264 6.804 1.00 95.44 113 GLY A CA 1
ATOM 906 C C . GLY A 1 113 ? -1.402 -4.464 6.479 1.00 95.44 113 GLY A C 1
ATOM 907 O O . GLY A 1 113 ? -2.077 -4.682 5.462 1.00 95.44 113 GLY A O 1
ATOM 908 N N . VAL A 1 114 ? -1.713 -3.507 7.349 1.00 97.06 114 VAL A N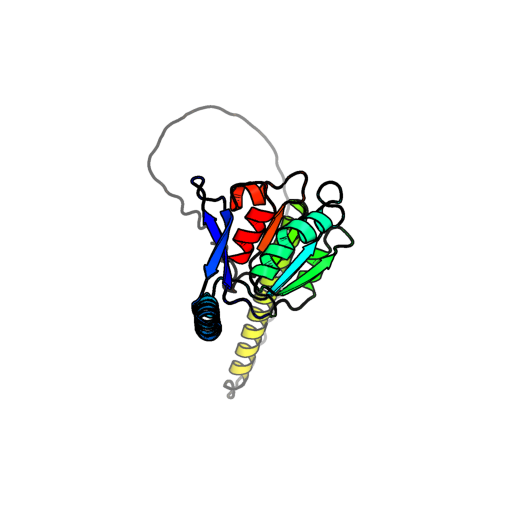 1
ATOM 909 C CA . VAL A 1 114 ? -2.775 -2.510 7.157 1.00 97.06 114 VAL A CA 1
ATOM 910 C C . VAL A 1 114 ? -2.156 -1.134 6.962 1.00 97.06 114 VAL A C 1
ATOM 912 O O . VAL A 1 114 ? -1.148 -0.805 7.571 1.00 97.06 114 VAL A O 1
ATOM 915 N N . VAL A 1 115 ? -2.752 -0.303 6.116 1.00 97.69 115 VAL A N 1
ATOM 916 C CA . VAL A 1 115 ? -2.260 1.051 5.849 1.00 97.69 115 VAL A CA 1
ATOM 917 C C . VAL A 1 115 ? -3.409 2.033 5.959 1.00 97.69 115 VAL A C 1
ATOM 919 O O . VAL A 1 115 ? -4.446 1.827 5.332 1.00 97.69 115 VAL A O 1
ATOM 922 N N . CYS A 1 116 ? -3.238 3.127 6.695 1.00 96.50 116 CYS A N 1
ATOM 923 C CA . CYS A 1 116 ? -4.175 4.245 6.651 1.00 96.50 116 CYS A CA 1
ATOM 924 C C . CYS A 1 116 ? -3.644 5.381 5.768 1.00 96.50 116 CYS A C 1
ATOM 926 O O . CYS A 1 116 ? -2.457 5.695 5.753 1.00 96.50 116 CYS A O 1
ATOM 928 N N . VAL A 1 117 ? -4.547 6.009 5.017 1.00 96.88 117 VAL A N 1
ATOM 929 C CA . VAL A 1 117 ? -4.301 7.233 4.253 1.00 96.88 117 VAL A CA 1
ATOM 930 C C . VAL A 1 117 ? -5.172 8.326 4.857 1.00 96.88 117 VAL A C 1
ATOM 932 O O . VAL A 1 117 ? -6.376 8.408 4.587 1.00 96.88 117 VAL A O 1
ATOM 935 N N . GLY A 1 118 ? -4.567 9.150 5.703 1.00 92.69 118 GLY A N 1
ATOM 936 C CA . GLY A 1 118 ? -5.273 10.114 6.538 1.00 92.69 118 GLY A CA 1
ATOM 937 C C . GLY A 1 118 ? -4.315 10.882 7.439 1.00 92.69 118 GLY A C 1
ATOM 938 O O . GLY A 1 118 ? -3.120 10.902 7.177 1.00 92.69 118 GLY A O 1
ATOM 939 N N . GLY A 1 119 ? -4.864 11.528 8.468 1.00 90.88 119 GLY A N 1
ATOM 940 C CA . GLY A 1 119 ? -4.078 12.145 9.541 1.00 90.88 119 GLY A CA 1
ATOM 941 C C . GLY A 1 119 ? -3.944 11.249 10.769 1.00 90.88 119 GLY A C 1
ATOM 942 O O . GLY A 1 119 ? -4.495 10.143 10.803 1.00 90.88 119 GLY A O 1
ATOM 943 N N . ASP A 1 120 ? -3.305 11.778 11.813 1.00 91.62 120 ASP A N 1
ATOM 944 C CA . ASP A 1 120 ? -3.021 11.052 13.062 1.00 91.62 120 ASP A CA 1
ATOM 945 C C . ASP A 1 120 ? -4.278 10.440 13.717 1.00 91.62 120 ASP A C 1
ATOM 947 O O . ASP A 1 120 ? -4.230 9.323 14.226 1.00 91.62 120 ASP A O 1
ATOM 951 N N . GLY A 1 121 ? -5.437 11.108 13.636 1.00 92.88 121 GLY A N 1
ATOM 952 C CA . GLY A 1 121 ? -6.697 10.578 14.181 1.00 92.88 121 GLY A CA 1
ATOM 953 C C . GLY A 1 121 ? -7.119 9.241 13.557 1.00 92.88 121 GLY A C 1
ATOM 954 O O . GLY A 1 121 ? -7.505 8.317 14.265 1.00 92.88 121 GLY A O 1
ATOM 955 N N . MET A 1 122 ? -6.954 9.094 12.239 1.00 92.94 122 MET A N 1
ATOM 956 C CA . MET A 1 122 ? -7.267 7.842 11.544 1.00 92.94 122 MET A CA 1
ATOM 957 C C . MET A 1 122 ? -6.251 6.740 11.867 1.00 92.94 122 MET A C 1
ATOM 959 O O . MET A 1 122 ? -6.624 5.570 11.970 1.00 92.94 122 MET A O 1
ATOM 963 N N . ALA A 1 123 ? -4.971 7.098 12.017 1.00 94.00 123 ALA A N 1
ATOM 964 C CA . ALA A 1 123 ? -3.943 6.163 12.465 1.00 94.00 123 ALA A CA 1
ATOM 965 C C . ALA A 1 123 ? -4.255 5.646 13.876 1.00 94.00 123 ALA A C 1
ATOM 967 O O . ALA A 1 123 ? -4.235 4.439 14.096 1.00 94.00 123 ALA A O 1
ATOM 968 N N . ASN A 1 124 ? -4.650 6.534 14.791 1.00 94.19 124 ASN A N 1
ATOM 969 C CA . ASN A 1 124 ? -5.059 6.167 16.144 1.00 94.19 124 ASN A CA 1
ATOM 970 C C . ASN A 1 124 ? -6.275 5.223 16.153 1.00 94.19 124 ASN A C 1
ATOM 972 O O . ASN A 1 124 ? -6.275 4.229 16.875 1.00 94.19 124 ASN A O 1
ATOM 976 N N . GLU A 1 125 ? -7.302 5.482 15.338 1.00 95.44 125 GLU A N 1
ATOM 977 C CA . GLU A 1 125 ? -8.448 4.567 15.198 1.00 95.44 125 GLU A CA 1
ATOM 978 C C . GLU A 1 125 ? -8.009 3.161 14.770 1.00 95.44 125 GLU A C 1
ATOM 980 O O . GLU A 1 125 ? -8.422 2.168 15.374 1.00 95.44 125 GLU A O 1
ATOM 985 N N . LEU A 1 126 ? -7.146 3.080 13.753 1.00 95.12 126 LEU A N 1
ATOM 986 C CA . LEU A 1 126 ? -6.667 1.812 13.209 1.00 95.12 126 LEU A CA 1
ATOM 987 C C . LEU A 1 126 ? -5.793 1.049 14.216 1.00 95.12 126 LEU 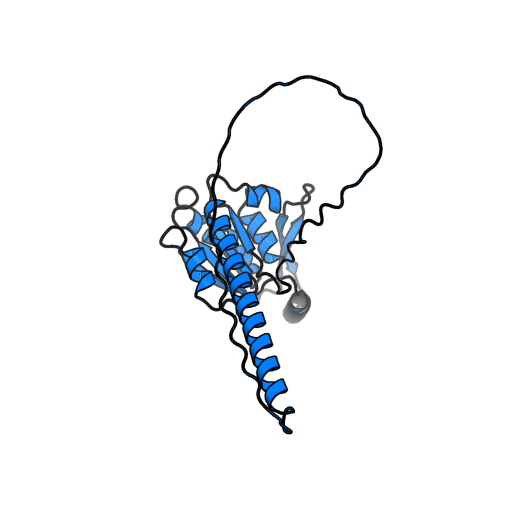A C 1
ATOM 989 O O . LEU A 1 126 ? -6.031 -0.138 14.431 1.00 95.12 126 LEU A O 1
ATOM 993 N N . ILE A 1 127 ? -4.841 1.727 14.868 1.00 94.69 127 ILE A N 1
ATOM 994 C CA . ILE A 1 127 ? -3.984 1.150 15.919 1.00 94.69 127 ILE A CA 1
ATOM 995 C C . ILE A 1 127 ? -4.845 0.573 17.042 1.00 94.69 127 ILE A C 1
ATOM 997 O O . ILE A 1 127 ? -4.700 -0.597 17.393 1.00 94.69 127 ILE A O 1
ATOM 1001 N N . ASN A 1 128 ? -5.803 1.355 17.544 1.00 94.31 128 ASN A N 1
ATOM 1002 C CA . ASN A 1 128 ? -6.707 0.899 18.595 1.00 94.31 128 ASN A CA 1
ATOM 1003 C C . ASN A 1 128 ? -7.544 -0.310 18.158 1.00 94.31 128 ASN A C 1
ATOM 1005 O O . ASN A 1 128 ? -7.793 -1.201 18.966 1.00 94.31 128 ASN A O 1
ATOM 1009 N N . GLY A 1 129 ? -7.969 -0.371 16.893 1.00 94.31 129 GLY A N 1
ATOM 1010 C CA . GLY A 1 129 ? -8.668 -1.537 16.348 1.00 94.31 129 GLY A CA 1
ATOM 1011 C C . GLY A 1 129 ? -7.803 -2.793 16.325 1.00 94.31 129 GLY A C 1
ATOM 1012 O O . GLY A 1 129 ? -8.234 -3.838 16.806 1.00 94.31 129 GLY A O 1
ATOM 1013 N N . ILE A 1 130 ? -6.567 -2.691 15.832 1.00 93.75 130 ILE A N 1
ATOM 1014 C CA . ILE A 1 130 ? -5.631 -3.822 15.816 1.00 93.75 130 I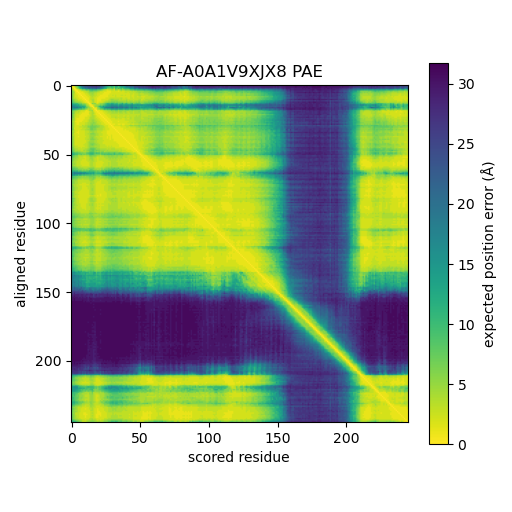LE A CA 1
ATOM 1015 C C . ILE A 1 130 ? -5.303 -4.282 17.240 1.00 93.75 130 ILE A C 1
ATOM 1017 O O . ILE A 1 130 ? -5.393 -5.473 17.523 1.00 93.75 130 ILE A O 1
ATOM 1021 N N . MET A 1 131 ? -5.011 -3.361 18.161 1.00 91.69 131 MET A N 1
ATOM 1022 C CA . MET A 1 131 ? -4.733 -3.702 19.560 1.00 91.69 131 MET A CA 1
ATOM 1023 C C . MET A 1 131 ? -5.912 -4.422 20.223 1.00 91.69 131 MET A C 1
ATOM 1025 O O . MET A 1 131 ? -5.730 -5.480 20.824 1.00 91.69 131 MET A O 1
ATOM 1029 N N . GLN A 1 132 ? -7.133 -3.894 20.076 1.00 90.44 132 GLN A N 1
ATOM 1030 C CA . GLN A 1 132 ? -8.334 -4.514 20.647 1.00 90.44 132 GLN A CA 1
ATOM 1031 C C . GLN A 1 132 ? -8.605 -5.898 20.052 1.00 90.44 132 GLN A C 1
ATOM 1033 O O . GLN A 1 132 ? -9.036 -6.797 20.773 1.00 90.44 132 GLN A O 1
ATOM 1038 N N . ARG A 1 133 ? -8.328 -6.095 18.759 1.00 89.25 133 ARG A N 1
ATOM 1039 C CA . ARG A 1 133 ? -8.434 -7.404 18.108 1.00 89.25 133 ARG A CA 1
ATOM 1040 C C . ARG A 1 133 ? -7.444 -8.400 18.703 1.00 89.25 133 ARG A C 1
ATOM 1042 O O . ARG A 1 133 ? -7.834 -9.530 19.003 1.00 89.25 133 ARG A O 1
ATOM 1049 N N . THR A 1 134 ? -6.185 -7.999 18.860 1.00 87.56 134 THR A N 1
ATOM 1050 C CA . THR A 1 134 ? -5.135 -8.889 19.365 1.00 87.56 134 THR A CA 1
ATOM 1051 C C . THR A 1 134 ? -5.414 -9.312 20.804 1.00 87.56 134 THR A C 1
ATOM 1053 O O . THR A 1 134 ? -5.302 -10.496 21.105 1.00 87.56 134 THR A O 1
ATOM 1056 N N . LEU A 1 135 ? -5.868 -8.388 21.658 1.00 86.19 135 LEU A N 1
ATOM 1057 C CA . LEU A 1 135 ? -6.270 -8.698 23.035 1.00 86.19 135 LEU A CA 1
ATOM 1058 C C . LEU A 1 135 ? -7.436 -9.696 23.075 1.00 86.19 135 LEU A C 1
ATOM 1060 O O . LEU A 1 135 ? -7.309 -10.753 23.681 1.00 86.19 135 LEU A O 1
ATOM 1064 N N . LYS A 1 136 ? -8.517 -9.444 22.321 1.00 85.00 136 LYS A N 1
ATOM 1065 C CA . LYS A 1 136 ? -9.656 -10.381 22.243 1.00 85.00 136 LYS A CA 1
ATOM 1066 C C . LYS A 1 136 ? -9.257 -11.768 21.742 1.00 85.00 136 LYS A C 1
ATOM 1068 O O . LYS A 1 136 ? -9.797 -12.770 22.200 1.00 85.00 136 LYS A O 1
ATOM 1073 N N . SER A 1 137 ? -8.342 -11.823 20.774 1.00 82.44 137 SER A N 1
ATOM 1074 C CA . SER A 1 137 ? -7.860 -13.090 20.216 1.00 82.44 137 SER A CA 1
ATOM 1075 C C . SER A 1 137 ? -6.998 -13.853 21.226 1.00 82.44 137 SER A C 1
ATOM 1077 O O . SER A 1 137 ? -7.090 -15.075 21.295 1.00 82.44 137 SER A O 1
ATOM 1079 N N . ALA A 1 138 ? -6.199 -13.142 22.028 1.00 80.94 138 ALA A N 1
ATOM 1080 C CA . ALA A 1 138 ? -5.410 -13.725 23.108 1.00 80.94 138 ALA A CA 1
ATOM 1081 C C . ALA A 1 138 ? -6.303 -14.271 24.234 1.00 80.94 138 ALA A C 1
ATOM 1083 O O . ALA A 1 138 ? -6.119 -15.415 24.644 1.00 80.94 138 ALA A O 1
ATOM 1084 N N . ASP A 1 139 ? -7.315 -13.509 24.657 1.00 81.38 139 ASP A N 1
ATOM 1085 C CA . ASP A 1 139 ? -8.282 -13.943 25.674 1.00 81.38 139 ASP A CA 1
ATOM 1086 C C . ASP A 1 139 ? -9.046 -15.198 25.219 1.00 81.38 139 ASP A C 1
ATOM 1088 O O . ASP A 1 139 ? -9.190 -16.162 25.973 1.00 81.38 139 ASP A O 1
ATOM 1092 N N . ALA A 1 140 ? -9.486 -15.227 23.955 1.00 80.12 140 ALA A N 1
ATOM 1093 C CA . ALA A 1 140 ? -10.163 -16.384 23.373 1.00 80.12 140 ALA A CA 1
ATOM 1094 C C . ALA A 1 140 ? -9.247 -17.621 23.294 1.00 80.12 140 ALA A C 1
ATOM 1096 O O . ALA A 1 140 ? -9.687 -18.733 23.590 1.00 80.12 140 ALA A O 1
ATOM 1097 N N . ALA A 1 141 ? -7.973 -17.439 22.931 1.00 78.56 141 ALA A N 1
ATOM 1098 C CA . ALA A 1 141 ? -6.992 -18.523 22.891 1.00 78.56 141 ALA A CA 1
ATOM 1099 C C . ALA A 1 141 ? -6.685 -19.080 24.293 1.00 78.56 141 ALA A C 1
ATOM 1101 O O . ALA A 1 141 ? -6.603 -20.299 24.471 1.00 78.56 141 ALA A O 1
ATOM 1102 N N . ALA A 1 142 ? -6.569 -18.208 25.298 1.00 81.62 142 ALA A N 1
ATOM 1103 C CA . ALA A 1 142 ? -6.377 -18.606 26.690 1.00 81.62 142 ALA A CA 1
ATOM 1104 C C . ALA A 1 142 ? -7.579 -19.404 27.223 1.00 81.62 142 ALA A C 1
ATOM 1106 O O . ALA A 1 142 ? -7.398 -20.474 27.807 1.00 81.62 142 ALA A O 1
ATOM 1107 N N . ALA A 1 143 ? -8.806 -18.944 26.951 1.00 81.50 143 ALA A N 1
ATOM 1108 C CA . ALA A 1 143 ? -10.029 -19.644 27.343 1.00 81.50 143 ALA A CA 1
ATOM 1109 C C . ALA A 1 143 ? -10.154 -21.030 26.682 1.00 81.50 143 ALA A C 1
ATOM 1111 O O . ALA A 1 143 ? -10.492 -22.005 27.353 1.00 81.50 143 ALA A O 1
ATOM 1112 N N . ALA A 1 144 ? -9.834 -21.144 25.387 1.00 79.56 144 ALA A N 1
ATOM 1113 C CA . ALA A 1 144 ? -9.847 -22.425 24.679 1.00 79.56 144 ALA A CA 1
ATOM 1114 C C . ALA A 1 144 ? -8.812 -23.413 25.246 1.00 79.56 144 ALA A C 1
ATOM 1116 O O . ALA A 1 144 ? -9.118 -24.589 25.431 1.00 79.56 144 ALA A O 1
ATOM 1117 N N . THR A 1 145 ? -7.611 -22.929 25.580 1.00 83.69 145 THR A N 1
ATOM 1118 C CA . THR A 1 145 ? -6.555 -23.747 26.202 1.00 83.69 145 THR A CA 1
ATOM 1119 C C . THR A 1 145 ? -6.993 -24.272 27.572 1.00 83.69 145 THR A C 1
ATOM 1121 O O . THR A 1 145 ? -6.816 -25.452 27.870 1.00 83.69 145 THR A O 1
ATOM 1124 N N . ALA A 1 146 ? -7.626 -23.420 28.385 1.00 83.31 146 ALA A N 1
ATOM 1125 C CA . ALA A 1 146 ? -8.157 -23.813 29.688 1.00 83.31 146 ALA A CA 1
ATOM 1126 C C . ALA A 1 146 ? -9.263 -24.880 29.578 1.00 83.31 146 ALA A C 1
ATOM 1128 O O . ALA A 1 146 ? -9.294 -25.808 30.384 1.00 83.31 146 ALA A O 1
ATOM 1129 N N . ALA A 1 147 ? -10.134 -24.787 28.566 1.00 83.44 147 ALA A N 1
ATOM 1130 C CA . ALA A 1 147 ? -11.187 -25.775 28.325 1.00 83.44 147 ALA A CA 1
ATOM 1131 C C . ALA A 1 147 ? -10.633 -27.145 27.882 1.00 83.44 147 ALA A C 1
ATOM 1133 O O . ALA A 1 147 ? -11.117 -28.175 28.344 1.00 83.44 147 ALA A O 1
ATOM 1134 N N . ILE A 1 148 ? -9.593 -27.176 27.037 1.00 81.62 148 ILE A N 1
ATOM 1135 C CA . ILE A 1 148 ? -8.929 -28.429 26.625 1.00 81.62 148 ILE A CA 1
ATOM 1136 C C . ILE A 1 148 ? -8.309 -29.135 27.841 1.00 81.62 148 ILE A C 1
ATOM 1138 O O . ILE A 1 148 ? -8.507 -30.334 28.021 1.00 81.62 148 ILE A O 1
ATOM 1142 N N . HIS A 1 149 ? -7.639 -28.386 28.721 1.00 77.25 149 HIS A N 1
ATOM 1143 C CA . HIS A 1 149 ? -7.029 -28.943 29.931 1.00 77.25 149 HIS A CA 1
ATOM 1144 C C . HIS A 1 149 ? -8.068 -29.480 30.938 1.00 77.25 149 HIS A C 1
ATOM 1146 O O . HIS A 1 149 ? -7.782 -30.425 31.667 1.00 77.25 149 HIS A O 1
ATOM 1152 N N . GLN A 1 150 ? -9.285 -28.920 30.972 1.00 79.62 150 GLN A N 1
ATOM 1153 C CA . GLN A 1 150 ? -10.385 -29.466 31.782 1.00 79.62 150 GLN A CA 1
ATOM 1154 C C . GLN A 1 150 ? -10.877 -30.823 31.250 1.00 79.62 150 GLN A C 1
ATOM 1156 O O . GLN A 1 150 ? -11.130 -31.727 32.040 1.00 79.62 150 GLN A O 1
ATOM 1161 N N . LEU A 1 151 ? -10.943 -31.004 29.926 1.00 73.75 151 LEU A N 1
ATOM 1162 C CA . LEU A 1 151 ? -11.397 -32.258 29.305 1.00 73.75 151 LEU A CA 1
ATOM 1163 C C . LEU A 1 151 ? -10.390 -33.412 29.458 1.00 73.75 151 LEU A C 1
ATOM 1165 O O . LEU A 1 151 ? -10.791 -34.570 29.564 1.00 73.75 151 LEU A O 1
ATOM 1169 N N . GLU A 1 152 ? -9.087 -33.123 29.508 1.00 69.38 152 GLU A N 1
ATOM 1170 C CA . GLU A 1 152 ? -8.052 -34.147 29.729 1.00 69.38 152 GLU A CA 1
ATOM 1171 C C . GLU A 1 152 ? -8.036 -34.669 31.178 1.00 69.38 152 GLU A C 1
ATOM 1173 O O . GLU A 1 152 ? -7.697 -35.831 31.413 1.00 69.38 152 GLU A O 1
ATOM 1178 N N . GLN A 1 153 ? -8.468 -33.859 32.151 1.00 58.00 153 GLN A N 1
ATOM 1179 C CA . GLN A 1 153 ? -8.542 -34.263 33.560 1.00 58.00 153 GLN A CA 1
ATOM 1180 C C . GLN A 1 153 ? -9.742 -35.172 33.872 1.00 58.00 153 GLN A C 1
ATOM 1182 O O . GLN A 1 153 ? -9.670 -35.983 34.796 1.00 58.00 153 GLN A O 1
ATOM 1187 N N . GLU A 1 154 ? -10.811 -35.123 33.073 1.00 56.88 154 GLU A N 1
ATOM 1188 C CA . GLU A 1 154 ? -11.975 -36.006 33.244 1.00 56.88 154 GLU A CA 1
ATOM 1189 C C . GLU A 1 154 ? -11.718 -37.447 32.762 1.00 56.88 154 GLU A C 1
ATOM 1191 O O . GLU A 1 154 ? -12.399 -38.372 33.202 1.00 56.88 154 GLU A O 1
ATOM 1196 N N . HIS A 1 155 ? -10.704 -37.685 31.918 1.00 52.91 155 HIS A N 1
ATOM 1197 C CA . HIS A 1 155 ? -10.404 -39.024 31.384 1.00 52.91 155 HIS A CA 1
ATOM 1198 C C . HIS A 1 155 ? -9.435 -39.875 32.233 1.00 52.91 155 HIS A C 1
ATOM 1200 O O . HIS A 1 155 ? -9.227 -41.044 31.908 1.00 52.91 155 HIS A O 1
ATOM 1206 N N . GLN A 1 156 ? -8.868 -39.351 33.331 1.00 50.38 156 GLN A N 1
ATOM 1207 C CA . GLN A 1 156 ? -8.013 -40.127 34.258 1.00 50.38 156 GLN A CA 1
ATOM 1208 C C . GLN A 1 156 ? -8.524 -40.188 35.714 1.00 50.38 156 GLN A C 1
ATOM 1210 O O . GLN A 1 156 ? -7.861 -40.762 36.574 1.00 50.38 156 GLN A O 1
ATOM 1215 N N . GLY A 1 157 ? -9.721 -39.669 36.009 1.00 44.97 157 GLY A N 1
ATOM 1216 C CA . GLY A 1 157 ? -10.296 -39.626 37.363 1.00 44.97 157 GLY A CA 1
ATOM 1217 C C . GLY A 1 157 ? -11.355 -40.696 37.642 1.00 44.97 157 GLY A C 1
ATOM 1218 O O . GLY A 1 157 ? -12.468 -40.365 38.033 1.00 44.97 157 GLY A O 1
ATOM 1219 N N . GLY A 1 158 ? -11.043 -41.973 37.409 1.00 41.06 158 GLY A N 1
ATOM 1220 C CA . GLY A 1 158 ? -11.988 -43.086 37.548 1.00 41.06 158 GLY A CA 1
ATOM 1221 C C . GLY A 1 158 ? -11.716 -44.046 38.710 1.00 41.06 158 GLY A C 1
ATOM 1222 O O . GLY A 1 158 ? -11.651 -45.237 38.446 1.00 41.06 158 GLY A O 1
ATOM 1223 N N . VAL A 1 159 ? -11.576 -43.580 39.961 1.00 37.50 159 VAL A N 1
ATOM 1224 C CA . VAL A 1 159 ? -11.864 -44.368 41.189 1.00 37.50 159 VAL A CA 1
ATOM 1225 C C . VAL A 1 159 ? -12.301 -43.391 42.291 1.00 37.50 159 VAL A C 1
ATOM 1227 O O . VAL A 1 159 ? -11.569 -42.462 42.619 1.00 37.50 159 VAL A O 1
ATOM 1230 N N . GLY A 1 160 ? -13.517 -43.561 42.816 1.00 38.44 160 GLY A N 1
ATOM 1231 C CA . GLY A 1 160 ? -14.156 -42.618 43.740 1.00 38.44 160 GLY A CA 1
ATOM 1232 C C . GLY A 1 160 ? -13.871 -42.839 45.227 1.00 38.44 160 GLY A C 1
ATOM 1233 O O . GLY A 1 160 ? -13.436 -43.913 45.620 1.00 38.44 160 GLY A O 1
ATOM 1234 N N . GLN A 1 161 ? -14.207 -41.833 46.043 1.00 36.50 161 GLN A N 1
ATOM 1235 C CA . GLN A 1 161 ? -15.133 -41.967 47.178 1.00 36.50 161 GLN A CA 1
ATOM 1236 C C . GLN A 1 161 ? -15.455 -40.608 47.839 1.00 36.50 161 GLN A C 1
ATOM 1238 O O . GLN A 1 161 ? -14.576 -39.801 48.110 1.00 36.50 161 GLN A O 1
ATOM 1243 N N . GLU A 1 162 ? -16.755 -40.445 48.102 1.00 32.22 162 GLU A N 1
ATOM 1244 C CA . GLU A 1 162 ? -17.393 -39.892 49.308 1.00 32.22 162 GLU A CA 1
ATOM 1245 C C . GLU A 1 162 ? -17.202 -38.422 49.738 1.00 32.22 162 GLU A C 1
ATOM 1247 O O . GLU A 1 162 ? -16.195 -37.998 50.290 1.00 32.22 162 GLU A O 1
ATOM 1252 N N . ASN A 1 163 ? -18.316 -37.690 49.587 1.00 34.41 163 ASN A N 1
ATOM 1253 C CA . ASN A 1 163 ? -19.032 -36.941 50.628 1.00 34.41 163 ASN A CA 1
ATOM 1254 C C . ASN A 1 163 ? -18.213 -36.367 51.798 1.00 34.41 163 ASN A C 1
ATOM 1256 O O . ASN A 1 163 ? -17.844 -37.085 52.720 1.00 34.41 163 ASN A O 1
ATOM 1260 N N . ASN A 1 164 ? -18.213 -35.035 51.910 1.00 34.75 164 ASN A N 1
ATOM 1261 C CA . ASN A 1 164 ? -18.822 -34.418 53.088 1.00 34.75 164 ASN A CA 1
ATOM 1262 C C . ASN A 1 164 ? -19.245 -32.968 52.836 1.00 34.75 164 ASN A C 1
ATOM 1264 O O . ASN A 1 164 ? -18.455 -32.109 52.449 1.00 34.75 164 ASN A O 1
ATOM 1268 N N . ASN A 1 165 ? -20.527 -32.724 53.109 1.00 38.84 165 ASN A N 1
ATOM 1269 C CA . ASN A 1 165 ? -21.103 -31.409 53.344 1.00 38.84 165 ASN A CA 1
ATOM 1270 C C . ASN A 1 165 ? -20.301 -30.666 54.416 1.00 38.84 165 ASN A C 1
ATOM 1272 O O . ASN A 1 165 ? -20.017 -31.242 55.462 1.00 38.84 165 ASN A O 1
ATOM 1276 N N . ASN A 1 166 ? -20.085 -29.365 54.227 1.00 36.47 166 ASN A N 1
ATOM 1277 C CA . ASN A 1 166 ? -20.283 -28.415 55.316 1.00 36.47 166 ASN A CA 1
ATOM 1278 C C . ASN A 1 166 ? -20.613 -27.020 54.782 1.00 36.47 166 ASN A C 1
ATOM 1280 O O . ASN A 1 166 ? -19.813 -26.352 54.132 1.00 36.47 166 ASN A O 1
ATOM 1284 N N . ASN A 1 167 ? -21.832 -26.599 55.114 1.00 37.41 167 ASN A N 1
ATOM 1285 C CA . ASN A 1 167 ? -22.254 -25.212 55.151 1.00 37.41 167 ASN A CA 1
ATOM 1286 C C . ASN A 1 167 ? -21.267 -24.397 55.990 1.00 37.41 167 ASN A C 1
ATOM 1288 O O . ASN A 1 167 ? -20.987 -24.774 57.123 1.00 37.41 167 ASN A O 1
ATOM 1292 N N . ASN A 1 168 ? -20.865 -23.223 55.505 1.00 38.00 168 ASN A N 1
ATOM 1293 C CA . ASN A 1 168 ? -20.720 -22.076 56.390 1.00 38.00 168 ASN A CA 1
ATOM 1294 C C . ASN A 1 168 ? -21.042 -20.775 55.658 1.00 38.00 168 ASN A C 1
ATOM 1296 O O . ASN A 1 168 ? -20.314 -20.275 54.807 1.00 38.00 168 ASN A O 1
ATOM 1300 N N . LYS A 1 169 ? -22.200 -20.252 56.044 1.00 36.03 169 LYS A N 1
ATOM 1301 C CA . LYS A 1 169 ? -22.689 -18.904 55.819 1.00 36.03 169 LYS A CA 1
ATOM 1302 C C . LYS A 1 169 ? -22.040 -18.027 56.885 1.00 36.03 169 LYS A C 1
ATOM 1304 O O . LYS A 1 169 ? -22.279 -18.270 58.061 1.00 36.03 169 LYS A O 1
ATOM 1309 N N . SER A 1 170 ? -21.279 -17.009 56.495 1.00 38.97 170 SER A N 1
ATOM 1310 C CA . SER A 1 170 ? -20.944 -15.915 57.409 1.00 38.97 170 SER A CA 1
ATOM 1311 C C . SER A 1 170 ? -20.952 -14.569 56.703 1.00 38.97 170 SER A C 1
ATOM 1313 O O . SER A 1 170 ? -20.257 -14.335 55.719 1.00 38.97 170 SER A O 1
ATOM 1315 N N . ASN A 1 171 ? -21.810 -13.717 57.255 1.00 30.56 171 ASN A N 1
ATOM 1316 C CA . ASN A 1 171 ? -21.951 -12.291 57.024 1.00 30.56 171 ASN A CA 1
ATOM 1317 C C . ASN A 1 171 ? -20.784 -11.510 57.653 1.00 30.56 171 ASN A C 1
ATOM 1319 O O . ASN A 1 171 ? -20.345 -11.863 58.743 1.00 30.56 171 ASN A O 1
ATOM 1323 N N . ASN A 1 172 ? -20.413 -10.381 57.044 1.00 33.78 172 ASN A N 1
ATOM 1324 C CA . ASN A 1 172 ? -20.209 -9.054 57.671 1.00 33.78 172 ASN A CA 1
ATOM 1325 C C . ASN A 1 172 ? -19.782 -8.098 56.539 1.00 33.78 172 ASN A C 1
ATOM 1327 O O . ASN A 1 172 ? -18.818 -8.397 55.850 1.00 33.78 172 ASN A O 1
ATOM 1331 N N . LYS A 1 173 ? -20.507 -7.058 56.105 1.00 32.84 173 LYS A N 1
ATOM 1332 C CA . LYS A 1 173 ? -21.077 -5.864 56.762 1.00 32.84 173 LYS A CA 1
ATOM 1333 C C . LYS A 1 173 ? -20.079 -5.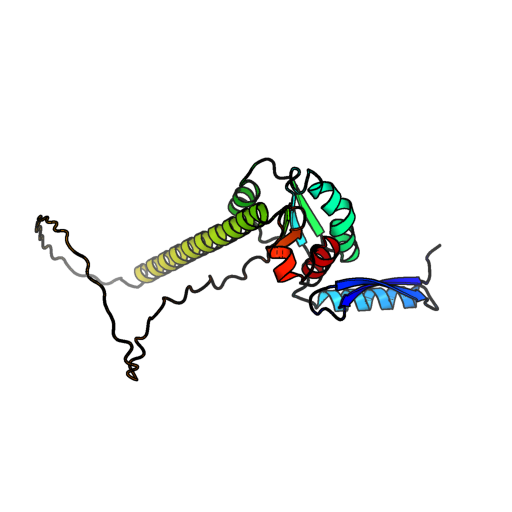019 57.570 1.00 32.84 173 LYS A C 1
ATOM 1335 O O . LYS A 1 173 ? -19.557 -5.489 58.573 1.00 32.84 173 LYS A O 1
ATOM 1340 N N . ASN A 1 174 ? -20.032 -3.739 57.159 1.00 32.31 174 ASN A N 1
ATOM 1341 C CA . ASN A 1 174 ? -19.682 -2.509 57.892 1.00 32.31 174 ASN A CA 1
A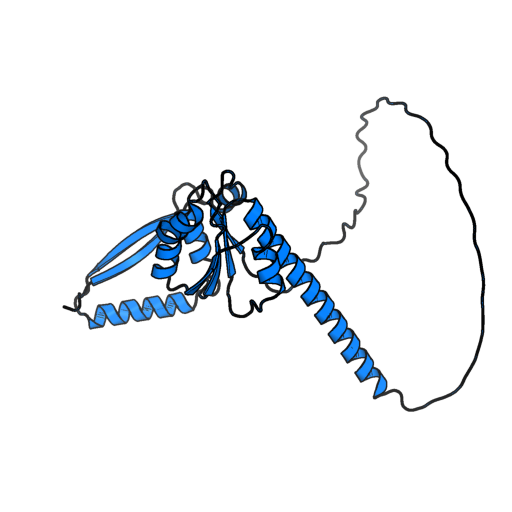TOM 1342 C C . ASN A 1 174 ? -18.185 -2.117 57.880 1.00 32.31 174 ASN A C 1
ATOM 1344 O O . ASN A 1 174 ? -17.338 -2.987 58.000 1.00 32.31 174 ASN A O 1
ATOM 1348 N N . ASN A 1 175 ? -17.759 -0.850 57.776 1.00 32.66 175 ASN A N 1
ATOM 1349 C CA . ASN A 1 175 ? -18.435 0.456 57.711 1.00 32.66 175 ASN A CA 1
ATOM 1350 C C . ASN A 1 175 ? -17.446 1.549 57.241 1.00 32.66 175 ASN A C 1
ATOM 1352 O O . ASN A 1 175 ? -16.248 1.453 57.488 1.00 32.66 175 ASN A O 1
ATOM 1356 N N . ASP A 1 176 ? -18.009 2.601 56.642 1.00 30.25 176 ASP A N 1
ATOM 1357 C CA . ASP A 1 176 ? -17.702 4.040 56.740 1.00 30.25 176 ASP A CA 1
ATOM 1358 C C . ASP A 1 176 ? -16.507 4.523 57.600 1.00 30.25 176 ASP A C 1
ATOM 1360 O O . ASP A 1 176 ? -16.441 4.228 58.792 1.00 30.25 176 ASP A O 1
ATOM 1364 N N . ARG A 1 177 ? -15.711 5.480 57.083 1.00 30.81 177 ARG A N 1
ATOM 1365 C CA . ARG A 1 177 ? -15.823 6.930 57.404 1.00 30.81 177 ARG A CA 1
ATOM 1366 C C . ARG A 1 177 ? -14.659 7.776 56.860 1.00 30.81 177 ARG A C 1
ATOM 1368 O O . ARG A 1 177 ? -13.502 7.381 56.872 1.00 30.81 177 ARG A O 1
ATOM 1375 N N . LEU A 1 178 ? -15.035 8.983 56.437 1.00 31.55 178 LEU A N 1
ATOM 1376 C CA . LEU A 1 178 ? -14.217 10.114 56.000 1.00 31.55 178 LEU A CA 1
ATOM 1377 C C . LEU A 1 178 ? -13.364 10.735 57.126 1.00 31.55 178 LEU A C 1
ATOM 1379 O O . LEU A 1 178 ? -13.850 10.822 58.251 1.00 31.55 178 LEU A O 1
ATOM 1383 N N . SER A 1 179 ? -12.245 11.383 56.765 1.00 31.30 179 SER A N 1
ATOM 1384 C CA . SER A 1 179 ? -11.987 12.790 57.145 1.00 31.30 179 SER A CA 1
ATOM 1385 C C . SER A 1 179 ? -10.839 13.441 56.355 1.00 31.30 179 SER A C 1
ATOM 1387 O O . SER A 1 179 ? -9.778 12.857 56.168 1.00 31.30 179 SER A O 1
ATOM 1389 N N . HIS A 1 180 ? -11.105 14.677 55.926 1.00 30.94 180 HIS A N 1
ATOM 1390 C CA . HIS A 1 180 ? -10.236 15.681 55.300 1.00 30.94 180 HIS A CA 1
ATOM 1391 C C . HIS A 1 180 ? -9.219 16.335 56.267 1.00 30.94 180 HIS A C 1
ATOM 1393 O O . HIS A 1 180 ? -9.470 16.326 57.471 1.00 30.94 180 HIS A O 1
ATOM 1399 N N . ARG A 1 181 ? -8.264 17.084 55.661 1.00 26.83 181 ARG A N 1
ATOM 1400 C CA . ARG A 1 181 ? -7.462 18.248 56.151 1.00 26.83 181 ARG A CA 1
ATOM 1401 C C . ARG A 1 181 ? -6.049 17.916 56.658 1.00 26.83 181 ARG A C 1
ATOM 1403 O O . ARG A 1 181 ? -5.897 16.927 57.353 1.00 26.83 181 ARG A O 1
ATOM 1410 N N . ASP A 1 182 ? -4.971 18.659 56.387 1.00 27.55 182 ASP A N 1
ATOM 1411 C CA . ASP A 1 182 ? -4.706 19.898 55.634 1.00 27.55 182 ASP A CA 1
ATOM 1412 C C . ASP A 1 182 ? -3.211 19.933 55.221 1.00 27.55 182 ASP A C 1
ATOM 1414 O O . ASP A 1 182 ? -2.398 19.133 55.681 1.00 27.55 182 ASP A O 1
ATOM 1418 N N . VAL A 1 183 ? -2.903 20.861 54.316 1.00 31.44 183 VAL A N 1
ATOM 1419 C CA . VAL A 1 183 ? -1.620 21.224 53.690 1.00 31.44 183 VAL A CA 1
ATOM 1420 C C . VAL A 1 183 ? -0.621 21.828 54.687 1.00 31.44 183 VAL A C 1
ATOM 1422 O O . VAL A 1 183 ? -1.038 22.649 55.491 1.00 31.44 183 VAL A O 1
ATOM 1425 N N . GLU A 1 184 ? 0.683 21.550 54.532 1.00 29.52 184 GLU A N 1
ATOM 1426 C CA . GLU A 1 184 ? 1.741 22.582 54.578 1.00 29.52 184 GLU A CA 1
ATOM 1427 C C . GLU A 1 184 ? 3.078 22.085 53.989 1.00 29.52 184 GLU A C 1
ATOM 1429 O O . GLU A 1 184 ? 3.550 20.988 54.275 1.00 29.52 184 GLU A O 1
ATOM 1434 N N . ASN A 1 185 ? 3.646 22.915 53.107 1.00 28.06 185 ASN A N 1
ATOM 1435 C CA . ASN A 1 185 ? 4.961 22.774 52.481 1.00 28.06 185 ASN A CA 1
ATOM 1436 C C . ASN A 1 185 ? 6.050 23.317 53.420 1.00 28.06 185 ASN A C 1
ATOM 1438 O O . ASN A 1 185 ? 5.811 24.334 54.068 1.00 28.06 185 ASN A O 1
ATOM 1442 N N . ASN A 1 186 ? 7.246 22.716 53.413 1.00 26.14 186 ASN A N 1
ATOM 1443 C CA . ASN A 1 186 ? 8.515 23.382 53.059 1.00 26.14 186 ASN A CA 1
ATOM 1444 C C . ASN A 1 186 ? 9.731 22.461 53.294 1.00 26.14 186 ASN A C 1
ATOM 1446 O O . ASN A 1 186 ? 9.860 21.832 54.338 1.00 26.14 186 ASN A O 1
ATOM 1450 N N . ASP A 1 187 ? 10.595 22.447 52.275 1.00 28.89 187 ASP A N 1
ATOM 1451 C CA . ASP A 1 187 ? 12.062 22.431 52.304 1.00 28.89 187 ASP A CA 1
ATOM 1452 C C . ASP A 1 187 ? 12.812 21.379 53.143 1.00 28.89 187 ASP A C 1
ATOM 1454 O O . ASP A 1 187 ? 12.987 21.544 54.343 1.00 28.89 187 ASP A O 1
ATOM 1458 N N . ASP A 1 188 ? 13.430 20.391 52.474 1.00 29.98 188 ASP A N 1
ATOM 1459 C CA . ASP A 1 188 ? 14.897 20.263 52.532 1.00 29.98 188 ASP A CA 1
ATOM 1460 C C . ASP A 1 188 ? 15.445 19.285 51.475 1.00 29.98 188 ASP A C 1
ATOM 1462 O O . ASP A 1 188 ? 15.097 18.104 51.418 1.00 29.98 188 ASP A O 1
ATOM 1466 N N . PHE A 1 189 ? 16.342 19.779 50.621 1.00 32.38 189 PHE A N 1
ATOM 1467 C CA . PHE A 1 189 ? 17.019 19.000 49.585 1.00 32.38 189 PHE A CA 1
ATOM 1468 C C . PHE A 1 189 ? 18.259 18.328 50.191 1.00 32.38 189 PHE A C 1
ATOM 1470 O O . PHE A 1 189 ? 19.372 18.849 50.095 1.00 32.38 189 PHE A O 1
ATOM 1477 N N . LYS A 1 190 ? 18.089 17.153 50.805 1.00 30.78 190 LYS A N 1
ATOM 1478 C CA . LYS A 1 190 ? 19.206 16.272 51.185 1.00 30.78 190 LYS A CA 1
ATOM 1479 C C . LYS A 1 190 ? 19.226 15.029 50.304 1.00 30.78 190 LYS A C 1
ATOM 1481 O O . LYS A 1 190 ? 18.316 14.211 50.324 1.00 30.78 190 LYS A O 1
ATOM 1486 N N . ARG A 1 191 ? 20.296 14.927 49.512 1.00 32.59 191 ARG A N 1
ATOM 1487 C CA . ARG A 1 191 ? 20.681 13.720 48.779 1.00 32.59 191 ARG A CA 1
ATOM 1488 C C . ARG A 1 191 ? 21.113 12.692 49.815 1.00 32.59 191 ARG A C 1
ATOM 1490 O O . ARG A 1 191 ? 22.153 12.895 50.437 1.00 32.59 191 ARG A O 1
ATOM 1497 N N . ASP A 1 192 ? 20.333 11.634 49.969 1.00 28.52 192 ASP A N 1
ATOM 1498 C CA . ASP A 1 192 ? 20.801 10.419 50.617 1.00 28.52 192 ASP A CA 1
ATOM 1499 C C . ASP A 1 192 ? 20.712 9.253 49.637 1.00 28.52 192 ASP A C 1
ATOM 1501 O O . ASP A 1 192 ? 19.805 9.148 48.808 1.00 28.52 192 ASP A O 1
ATOM 1505 N N . SER A 1 193 ? 21.768 8.466 49.664 1.00 32.00 193 SER A N 1
ATOM 1506 C CA . SER A 1 193 ? 22.088 7.392 48.746 1.00 32.00 193 SER A CA 1
ATOM 1507 C C . SER A 1 193 ? 21.449 6.087 49.203 1.00 32.00 193 SER A C 1
ATOM 1509 O O . SER A 1 193 ? 21.747 5.626 50.297 1.00 32.00 193 SER A O 1
ATOM 1511 N N . GLY A 1 194 ? 20.698 5.449 48.304 1.00 30.02 194 GLY A N 1
ATOM 1512 C CA . GLY A 1 194 ? 20.424 4.013 48.350 1.00 30.02 194 GLY A CA 1
ATOM 1513 C C . GLY A 1 194 ? 19.084 3.617 48.962 1.00 30.02 194 GLY A C 1
ATOM 1514 O O . GLY A 1 194 ? 18.987 3.439 50.164 1.00 30.02 194 GLY A O 1
ATOM 1515 N N . GLU A 1 195 ? 18.095 3.395 48.093 1.00 33.41 195 GLU A N 1
ATOM 1516 C CA . GLU A 1 195 ? 17.199 2.229 48.112 1.00 33.41 195 GLU A CA 1
ATOM 1517 C C . GLU A 1 195 ? 16.409 2.244 46.791 1.00 33.41 195 GLU A C 1
ATOM 1519 O O . GLU A 1 195 ? 15.453 2.999 46.610 1.00 33.41 195 GLU A O 1
ATOM 1524 N N . GLU A 1 196 ? 16.874 1.463 45.809 1.00 31.92 196 GLU A N 1
ATOM 1525 C CA . GLU A 1 196 ? 16.108 1.169 44.595 1.00 31.92 196 GLU A CA 1
ATOM 1526 C C . GLU A 1 196 ? 14.899 0.324 45.003 1.00 31.92 196 GLU A C 1
ATOM 1528 O O . GLU A 1 196 ? 14.982 -0.891 45.163 1.00 31.92 196 GLU A O 1
ATOM 1533 N N . ALA A 1 197 ? 13.765 0.986 45.219 1.00 32.19 197 ALA A N 1
ATOM 1534 C CA . ALA A 1 197 ? 12.488 0.305 45.280 1.00 32.19 197 ALA A CA 1
ATOM 1535 C C . ALA A 1 197 ? 12.191 -0.255 43.883 1.00 32.19 197 ALA A C 1
ATOM 1537 O O . ALA A 1 197 ? 11.894 0.500 42.954 1.00 32.19 197 ALA A O 1
ATOM 1538 N N . ASP A 1 198 ? 12.286 -1.579 43.762 1.00 31.97 198 ASP A N 1
ATOM 1539 C CA . ASP A 1 198 ? 11.797 -2.379 42.642 1.00 31.97 198 ASP A CA 1
ATOM 1540 C C . ASP A 1 198 ? 10.308 -2.068 42.425 1.00 31.97 198 ASP A C 1
ATOM 1542 O O . ASP A 1 198 ? 9.400 -2.703 42.972 1.00 31.97 198 ASP A O 1
ATOM 1546 N N . ILE A 1 199 ? 10.026 -1.048 41.615 1.00 40.03 199 ILE A N 1
ATOM 1547 C CA . ILE A 1 199 ? 8.730 -0.926 40.970 1.00 40.03 199 ILE A CA 1
ATOM 1548 C C . ILE A 1 199 ? 8.742 -2.026 39.919 1.00 40.03 199 ILE A C 1
ATOM 1550 O O . ILE A 1 199 ? 9.152 -1.814 38.777 1.00 40.03 199 ILE A O 1
ATOM 1554 N N . GLN A 1 200 ? 8.282 -3.209 40.329 1.00 36.91 200 GLN A N 1
ATOM 1555 C CA . GLN A 1 200 ? 7.831 -4.276 39.449 1.00 36.91 200 GLN A CA 1
ATOM 1556 C C . GLN A 1 200 ? 6.623 -3.736 38.669 1.00 36.91 200 GLN A C 1
ATOM 1558 O O . GLN A 1 200 ? 5.468 -4.088 38.914 1.00 36.91 200 GLN A O 1
ATOM 1563 N N . GLY A 1 201 ? 6.881 -2.804 37.751 1.00 35.31 201 GLY A N 1
ATOM 1564 C CA . GLY A 1 201 ? 5.953 -2.422 36.715 1.00 35.31 201 GLY A CA 1
ATOM 1565 C C . GLY A 1 201 ? 5.681 -3.705 35.969 1.00 35.31 201 GLY A C 1
ATOM 1566 O O . GLY A 1 201 ? 6.589 -4.257 35.351 1.00 35.31 201 GLY A O 1
ATOM 1567 N N . SER A 1 202 ? 4.462 -4.223 36.117 1.00 37.97 202 SER A N 1
ATOM 1568 C CA . SER A 1 202 ? 3.975 -5.356 35.349 1.00 37.97 202 SER A CA 1
ATOM 1569 C C . SER A 1 202 ? 4.393 -5.110 33.909 1.00 37.97 202 SER A C 1
ATOM 1571 O O . SER A 1 202 ? 3.889 -4.176 33.278 1.00 37.97 202 SER A O 1
ATOM 1573 N N . CYS A 1 203 ? 5.383 -5.872 33.443 1.00 36.47 203 CYS A N 1
ATOM 1574 C CA . CYS A 1 203 ? 5.815 -5.829 32.065 1.00 36.47 203 CYS A CA 1
ATOM 1575 C C . CYS A 1 203 ? 4.535 -6.031 31.268 1.00 36.47 203 CYS A C 1
ATOM 1577 O O . CYS A 1 203 ? 3.874 -7.061 31.414 1.00 36.47 203 CYS A O 1
ATOM 1579 N N . PHE A 1 204 ? 4.110 -4.994 30.548 1.00 41.28 204 PHE A N 1
ATOM 1580 C CA . PHE A 1 204 ? 2.978 -5.090 29.653 1.00 41.28 204 PHE A CA 1
ATOM 1581 C C . PHE A 1 204 ? 3.452 -6.041 28.559 1.00 41.28 204 PHE A C 1
ATOM 1583 O O . PHE A 1 204 ? 4.073 -5.611 27.587 1.00 41.28 204 PHE A O 1
ATOM 1590 N N . GLU A 1 205 ? 3.294 -7.347 28.787 1.00 39.56 205 GLU A N 1
ATOM 1591 C CA . GLU A 1 205 ? 3.662 -8.367 27.823 1.00 39.56 205 GLU A CA 1
ATOM 1592 C C . GLU A 1 205 ? 2.750 -8.148 26.624 1.00 39.56 205 GLU A C 1
ATOM 1594 O O . GLU A 1 205 ? 1.585 -8.547 26.599 1.00 39.56 205 GLU A O 1
ATOM 1599 N N . LEU A 1 206 ? 3.284 -7.425 25.639 1.00 46.12 206 LEU A N 1
ATOM 1600 C CA . LEU A 1 206 ? 2.646 -7.273 24.351 1.00 46.12 206 LEU A CA 1
ATOM 1601 C C . LEU A 1 206 ? 2.366 -8.689 23.831 1.00 46.12 206 LEU A C 1
ATOM 1603 O O . LEU A 1 206 ? 3.264 -9.537 23.868 1.00 46.12 206 LEU A O 1
ATOM 1607 N N . PRO A 1 207 ? 1.132 -8.973 23.387 1.00 46.31 207 PRO A N 1
ATOM 1608 C CA . PRO A 1 207 ? 0.751 -10.310 22.963 1.00 46.31 207 PRO A CA 1
ATOM 1609 C C . PRO A 1 207 ? 1.767 -10.856 21.952 1.00 46.31 207 PRO A C 1
ATOM 1611 O O . PRO A 1 207 ? 2.040 -10.217 20.940 1.00 46.31 207 PRO A O 1
ATOM 1614 N N . LYS A 1 208 ? 2.306 -12.055 22.218 1.00 43.53 208 LYS A N 1
ATOM 1615 C CA . LYS A 1 208 ? 3.346 -12.750 21.422 1.00 43.53 208 LYS A CA 1
ATOM 1616 C C . LYS A 1 208 ? 2.892 -13.175 20.011 1.00 43.53 208 LYS A C 1
ATOM 1618 O O . LYS A 1 208 ? 3.552 -13.979 19.360 1.00 43.53 208 LYS A O 1
ATOM 1623 N N . SER A 1 209 ? 1.765 -12.656 19.530 1.00 51.47 209 SER A N 1
ATOM 1624 C CA . SER A 1 209 ? 1.321 -12.820 18.149 1.00 51.47 209 SER A CA 1
ATOM 1625 C C . SER A 1 209 ? 1.971 -11.733 17.307 1.00 51.47 209 SER A C 1
ATOM 1627 O O . SER A 1 209 ? 1.962 -10.575 17.714 1.00 51.47 209 SER A O 1
ATOM 1629 N N . SER A 1 210 ? 2.492 -12.078 16.127 1.00 54.94 210 SER A N 1
ATOM 1630 C CA . SER A 1 210 ? 2.998 -11.104 15.154 1.00 54.94 210 SER A CA 1
ATOM 1631 C C . SER A 1 210 ? 1.960 -9.995 14.962 1.00 54.94 210 SER A C 1
ATOM 1633 O O . SER A 1 210 ? 0.906 -10.228 14.361 1.00 54.94 210 SER A O 1
ATOM 1635 N N . ALA A 1 211 ? 2.204 -8.820 15.545 1.00 77.12 211 ALA A N 1
ATOM 1636 C CA . ALA A 1 211 ? 1.295 -7.696 15.423 1.00 77.12 211 ALA A CA 1
ATOM 1637 C C . ALA A 1 211 ? 1.229 -7.331 13.941 1.00 77.12 211 ALA A C 1
ATOM 1639 O O . ALA A 1 211 ? 2.265 -7.120 13.315 1.00 77.12 211 ALA A O 1
ATOM 1640 N N . LEU A 1 212 ? 0.023 -7.312 13.373 1.00 89.38 212 LEU A N 1
ATOM 1641 C CA . LEU A 1 212 ? -0.181 -6.947 11.977 1.00 89.38 212 LEU A CA 1
ATOM 1642 C C . LEU A 1 212 ? 0.416 -5.544 11.739 1.00 89.38 212 LEU A C 1
ATOM 1644 O O . LEU A 1 212 ? -0.083 -4.594 12.352 1.00 89.38 212 LEU A O 1
ATOM 1648 N N . PRO A 1 213 ? 1.458 -5.394 10.897 1.00 92.88 213 PRO A N 1
ATOM 1649 C CA . PRO A 1 213 ? 2.138 -4.118 10.698 1.00 92.88 213 PRO A CA 1
ATOM 1650 C C . PRO A 1 213 ? 1.189 -3.015 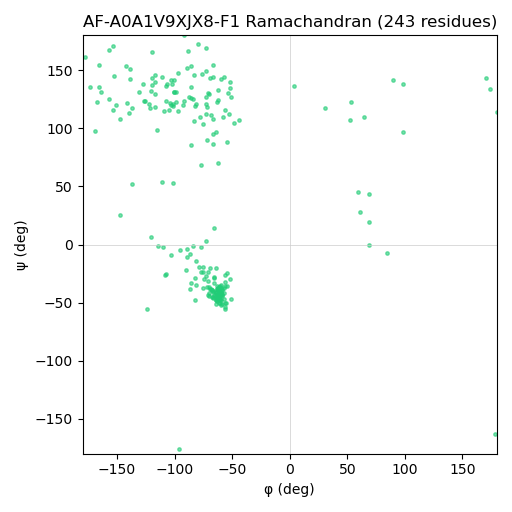10.231 1.00 92.88 213 PRO A C 1
ATOM 1652 O O . PRO A 1 213 ? 0.265 -3.258 9.446 1.00 92.88 213 PRO A O 1
ATOM 1655 N N . ILE A 1 214 ? 1.435 -1.789 10.701 1.00 94.50 214 ILE A N 1
ATOM 1656 C CA . ILE A 1 214 ? 0.614 -0.613 10.398 1.00 94.50 214 ILE A CA 1
ATOM 1657 C C . ILE A 1 214 ? 1.452 0.420 9.647 1.00 94.50 214 ILE A C 1
ATOM 1659 O O . ILE A 1 214 ? 2.416 0.962 10.179 1.00 94.50 214 ILE A O 1
ATOM 1663 N N . GLY A 1 215 ? 1.044 0.731 8.419 1.00 95.38 215 GLY A N 1
ATOM 1664 C CA . GLY A 1 215 ? 1.577 1.832 7.624 1.00 95.38 215 GLY A CA 1
ATOM 1665 C C . GLY A 1 215 ? 0.706 3.085 7.714 1.00 95.38 215 GLY A C 1
ATOM 1666 O O . GLY A 1 215 ? -0.522 3.006 7.782 1.00 95.38 215 GLY A O 1
ATOM 1667 N N . VAL A 1 216 ? 1.330 4.260 7.637 1.00 95.88 216 VAL A N 1
ATOM 1668 C CA . VAL A 1 216 ? 0.623 5.548 7.594 1.00 95.88 216 VAL A CA 1
ATOM 1669 C C . VAL A 1 216 ? 1.088 6.336 6.376 1.00 95.88 216 VAL A C 1
ATOM 1671 O O . VAL A 1 216 ? 2.276 6.602 6.213 1.00 95.88 216 VAL A O 1
ATOM 1674 N N . ILE A 1 217 ? 0.151 6.722 5.513 1.00 96.62 217 ILE A N 1
ATOM 1675 C CA . ILE A 1 217 ? 0.392 7.640 4.399 1.00 96.62 217 ILE A CA 1
ATOM 1676 C C . ILE A 1 217 ? -0.203 9.003 4.774 1.00 96.62 217 ILE A C 1
ATOM 1678 O O . ILE A 1 217 ? -1.430 9.106 4.898 1.00 96.62 217 ILE A O 1
ATOM 1682 N N . PRO A 1 218 ? 0.631 10.050 4.916 1.00 94.94 218 PRO A N 1
ATOM 1683 C CA . PRO A 1 218 ? 0.201 11.353 5.393 1.00 94.94 218 PRO A CA 1
ATOM 1684 C C . PRO A 1 218 ? -0.796 11.965 4.419 1.00 94.94 218 PRO A C 1
ATOM 1686 O O . PRO A 1 218 ? -0.534 12.158 3.225 1.00 94.94 218 PRO A O 1
ATOM 1689 N N . ALA A 1 219 ? -1.963 12.280 4.945 1.00 91.88 219 ALA A N 1
ATOM 1690 C CA . ALA A 1 219 ? -2.977 13.062 4.272 1.00 91.88 219 ALA A CA 1
ATOM 1691 C C . ALA A 1 219 ? -3.746 13.899 5.296 1.00 91.88 219 ALA A C 1
ATOM 1693 O O . ALA A 1 219 ? -4.909 14.198 5.056 1.00 91.88 219 ALA A O 1
ATOM 1694 N N . GLY A 1 220 ? -3.161 14.233 6.445 1.00 82.19 220 GLY A N 1
ATOM 1695 C CA . GLY A 1 220 ? -3.754 15.073 7.476 1.00 82.19 220 GLY A CA 1
ATOM 1696 C C . GLY A 1 220 ? -3.413 16.557 7.323 1.00 82.19 220 GLY A C 1
ATOM 1697 O O . GLY A 1 220 ? -2.742 16.991 6.387 1.00 82.19 220 GLY A O 1
ATOM 1698 N N . SER A 1 221 ? -3.938 17.364 8.246 1.00 77.94 221 SER A N 1
ATOM 1699 C CA . SER A 1 221 ? -3.355 18.671 8.590 1.00 77.94 221 SER A CA 1
ATOM 1700 C C . SER A 1 221 ? -2.198 18.521 9.579 1.00 77.94 221 SER A C 1
ATOM 1702 O O . SER A 1 221 ? -1.284 19.338 9.572 1.00 77.94 221 SER A O 1
ATOM 1704 N N . THR A 1 222 ? -2.263 17.467 10.396 1.00 83.38 222 THR A N 1
ATOM 1705 C CA . THR A 1 222 ? -1.260 17.043 11.368 1.00 83.38 222 THR A CA 1
ATOM 1706 C C . THR A 1 222 ? -0.947 15.581 11.068 1.00 83.38 222 THR A C 1
ATOM 1708 O O . THR A 1 222 ? -1.866 14.762 10.986 1.00 83.38 222 THR A O 1
ATOM 1711 N N . ASP A 1 223 ? 0.331 15.299 10.831 1.00 85.56 223 ASP A N 1
ATOM 1712 C CA . ASP A 1 223 ? 0.855 13.968 10.509 1.00 85.56 223 ASP A CA 1
ATOM 1713 C C . ASP A 1 223 ? 2.153 13.744 11.305 1.00 85.56 223 ASP A C 1
ATOM 1715 O O . ASP A 1 223 ? 3.221 13.462 10.749 1.00 85.56 223 ASP A O 1
ATOM 1719 N N . ALA A 1 224 ? 2.079 13.959 12.621 1.00 88.06 224 ALA A N 1
ATOM 1720 C CA . ALA A 1 224 ? 3.235 13.861 13.506 1.00 88.06 224 ALA A CA 1
ATOM 1721 C C . ALA A 1 224 ? 3.810 12.440 13.502 1.00 88.06 224 ALA A C 1
ATOM 1723 O O . ALA A 1 224 ? 5.028 12.273 13.445 1.00 88.06 224 ALA A O 1
ATOM 1724 N N . LEU A 1 225 ? 2.942 11.420 13.456 1.00 89.62 225 LEU A N 1
ATOM 1725 C CA . LEU A 1 225 ? 3.367 10.020 13.398 1.00 89.62 225 LEU A CA 1
ATOM 1726 C C . LEU A 1 225 ? 4.238 9.743 12.171 1.00 89.62 225 LEU A C 1
ATOM 1728 O O . LEU A 1 225 ? 5.269 9.080 12.273 1.00 89.62 225 LEU A O 1
ATOM 1732 N N . VAL A 1 226 ? 3.864 10.290 11.013 1.00 90.81 226 VAL A N 1
ATOM 1733 C CA . VAL A 1 226 ? 4.618 10.098 9.769 1.00 90.81 226 VAL A CA 1
ATOM 1734 C C . VAL A 1 226 ? 5.955 10.825 9.812 1.00 90.81 226 VAL A C 1
ATOM 1736 O O . VAL A 1 226 ? 6.969 10.258 9.403 1.00 90.81 226 VAL A O 1
ATOM 1739 N N . CYS A 1 227 ? 5.977 12.069 10.291 1.00 88.19 227 CYS A N 1
ATOM 1740 C CA . CYS A 1 227 ? 7.217 12.835 10.389 1.00 88.19 227 CYS A CA 1
ATOM 1741 C C . CYS A 1 227 ? 8.220 12.158 11.330 1.00 88.19 227 CYS A C 1
ATOM 1743 O O . CYS A 1 227 ? 9.397 12.082 10.992 1.00 88.19 227 CYS A O 1
ATOM 1745 N N . THR A 1 228 ? 7.757 11.612 12.454 1.00 87.44 228 THR A N 1
ATOM 1746 C CA . THR A 1 228 ? 8.617 10.909 13.415 1.00 87.44 228 THR A CA 1
ATOM 1747 C C . THR A 1 228 ? 9.129 9.576 12.867 1.00 87.44 228 THR A C 1
ATOM 1749 O O . THR A 1 228 ? 10.302 9.262 13.027 1.00 87.44 228 THR A O 1
ATOM 1752 N N . THR A 1 229 ? 8.279 8.799 12.188 1.00 86.38 229 THR A N 1
ATOM 1753 C CA . THR A 1 229 ? 8.647 7.455 11.698 1.00 86.38 229 THR A CA 1
ATOM 1754 C C . THR A 1 229 ? 9.440 7.479 10.394 1.00 86.38 229 THR A C 1
ATOM 1756 O O . THR A 1 229 ? 10.333 6.664 10.196 1.00 86.38 229 THR A O 1
ATOM 1759 N N . THR A 1 230 ? 9.144 8.425 9.502 1.00 87.75 230 THR A N 1
ATOM 1760 C CA . THR A 1 230 ? 9.721 8.467 8.147 1.00 87.75 230 THR A CA 1
ATOM 1761 C C . THR A 1 230 ? 10.621 9.681 7.909 1.00 87.75 230 THR A C 1
ATOM 1763 O O . THR A 1 230 ? 11.159 9.850 6.818 1.00 87.75 230 THR A O 1
ATOM 1766 N N . GLY A 1 231 ? 10.771 10.572 8.892 1.00 86.69 231 GLY A N 1
ATOM 1767 C CA . GLY A 1 231 ? 11.609 11.773 8.805 1.00 86.69 231 GLY A CA 1
ATOM 1768 C C . GLY A 1 231 ? 11.109 12.866 7.855 1.00 86.69 231 GLY A C 1
ATOM 1769 O O . GLY A 1 231 ? 11.767 13.896 7.725 1.00 86.69 231 GLY A O 1
ATOM 1770 N N . ALA A 1 232 ? 9.978 12.676 7.165 1.00 88.31 232 ALA A N 1
ATOM 1771 C CA . ALA A 1 232 ? 9.446 13.667 6.234 1.00 88.31 232 ALA A CA 1
ATOM 1772 C C . ALA A 1 232 ? 7.926 13.587 6.066 1.00 88.31 232 ALA A C 1
ATOM 1774 O O . ALA A 1 232 ? 7.339 12.510 5.971 1.00 88.31 232 ALA A O 1
ATOM 1775 N N . HIS A 1 233 ? 7.300 14.751 5.883 1.00 89.62 233 HIS A N 1
ATOM 1776 C CA . HIS A 1 233 ? 5.897 14.876 5.486 1.00 89.62 233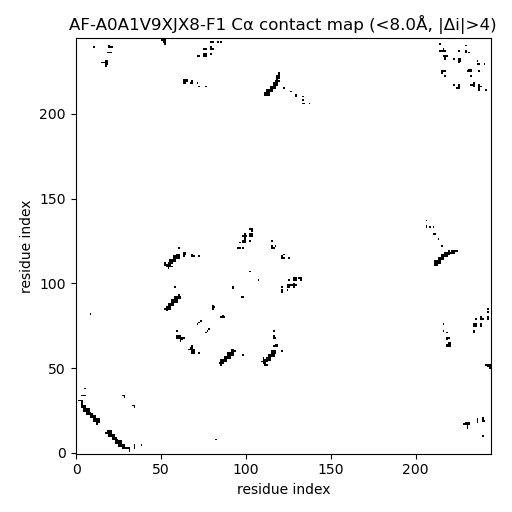 HIS A CA 1
ATOM 1777 C C . HIS A 1 233 ? 5.719 14.603 3.984 1.00 89.62 233 HIS A C 1
ATOM 1779 O O . HIS A 1 233 ? 5.494 15.506 3.179 1.00 89.62 233 HIS A O 1
ATOM 1785 N N . CYS A 1 234 ? 5.920 13.356 3.557 1.00 92.38 234 CYS A N 1
ATOM 1786 C CA . CYS A 1 234 ? 5.892 13.006 2.139 1.00 92.38 234 CYS A CA 1
ATOM 1787 C C . CYS A 1 234 ? 5.176 11.669 1.897 1.00 92.38 234 CYS A C 1
ATOM 1789 O O . CYS A 1 234 ? 5.733 10.621 2.217 1.00 92.38 234 CYS A O 1
ATOM 1791 N N . PRO A 1 235 ? 4.001 11.667 1.232 1.00 95.00 235 PRO A N 1
ATOM 1792 C CA . PRO A 1 235 ? 3.268 10.438 0.921 1.00 95.00 235 PRO A CA 1
ATOM 1793 C C . PRO A 1 235 ? 4.071 9.407 0.128 1.00 95.00 235 PRO A C 1
ATOM 1795 O O . PRO A 1 235 ? 3.865 8.209 0.285 1.00 95.00 235 PRO A O 1
ATOM 1798 N N . LEU A 1 236 ? 4.976 9.875 -0.738 1.00 95.12 236 LEU A N 1
ATOM 1799 C CA . LEU A 1 236 ? 5.839 9.000 -1.525 1.00 95.12 236 LEU A CA 1
ATOM 1800 C C . LEU A 1 236 ? 6.896 8.325 -0.641 1.00 95.12 236 LEU A C 1
ATOM 1802 O O . LEU A 1 236 ? 7.102 7.127 -0.768 1.00 95.12 236 LEU A O 1
ATOM 1806 N N . ASN A 1 237 ? 7.519 9.083 0.267 1.00 94.94 237 ASN A N 1
ATOM 1807 C CA . ASN A 1 237 ? 8.489 8.563 1.231 1.00 94.94 237 ASN A CA 1
ATOM 1808 C C . ASN A 1 237 ? 7.849 7.502 2.132 1.00 94.94 237 ASN A C 1
ATOM 1810 O O . ASN A 1 237 ? 8.371 6.401 2.261 1.00 94.94 237 ASN A O 1
ATOM 1814 N N . SER A 1 238 ? 6.668 7.795 2.680 1.00 95.75 238 SER A N 1
ATOM 1815 C CA . SER A 1 238 ? 5.937 6.845 3.520 1.00 95.75 238 SER A CA 1
ATOM 1816 C C . SER A 1 238 ? 5.537 5.582 2.757 1.00 95.75 238 SER A C 1
ATOM 1818 O O . SER A 1 238 ? 5.649 4.486 3.292 1.00 95.75 238 SER A O 1
ATOM 1820 N N . ALA A 1 239 ? 5.127 5.708 1.491 1.00 97.19 239 ALA A N 1
ATOM 1821 C CA . ALA A 1 239 ? 4.818 4.545 0.661 1.00 97.19 239 ALA A CA 1
ATOM 1822 C C . ALA A 1 239 ? 6.055 3.679 0.370 1.00 97.19 239 ALA A C 1
ATOM 1824 O O . ALA A 1 239 ? 5.915 2.465 0.271 1.00 97.19 239 ALA A O 1
ATOM 1825 N N . LEU A 1 240 ? 7.247 4.277 0.246 1.00 95.94 240 LEU A N 1
ATOM 1826 C CA . LEU A 1 240 ? 8.498 3.530 0.083 1.00 95.94 240 LEU A CA 1
ATOM 1827 C C . LEU A 1 240 ? 8.853 2.745 1.344 1.00 95.94 240 LEU A C 1
ATOM 1829 O O . LEU A 1 240 ? 9.158 1.567 1.218 1.00 95.94 240 LEU A O 1
ATOM 1833 N N . HIS A 1 241 ? 8.745 3.358 2.528 1.00 95.06 241 HIS A N 1
ATOM 1834 C CA . HIS A 1 241 ? 8.933 2.656 3.806 1.00 95.06 241 HIS A CA 1
ATOM 1835 C C . HIS A 1 241 ? 7.990 1.459 3.917 1.00 95.06 241 HIS A C 1
ATOM 1837 O O . HIS A 1 241 ? 8.448 0.329 4.002 1.00 95.06 241 HIS A O 1
ATOM 1843 N N . VAL A 1 242 ? 6.685 1.684 3.734 1.00 95.88 242 VAL A N 1
ATOM 1844 C CA . VAL A 1 242 ? 5.680 0.606 3.750 1.00 95.88 242 VAL A CA 1
ATOM 1845 C C . VAL A 1 242 ? 5.982 -0.492 2.724 1.00 95.88 242 VAL A C 1
ATOM 1847 O O . VAL A 1 242 ? 5.689 -1.656 2.965 1.00 95.88 242 VAL A O 1
ATOM 1850 N N . ALA A 1 243 ? 6.519 -0.145 1.554 1.00 95.06 243 ALA A N 1
ATOM 1851 C CA . ALA A 1 243 ? 6.808 -1.121 0.508 1.00 95.06 243 ALA A CA 1
ATOM 1852 C C . ALA A 1 243 ? 8.097 -1.923 0.743 1.00 95.06 243 ALA A C 1
ATOM 1854 O O . ALA A 1 243 ? 8.265 -2.960 0.097 1.00 95.06 243 ALA A O 1
ATOM 1855 N N . ILE A 1 244 ? 9.005 -1.437 1.590 1.00 91.00 244 ILE A N 1
ATOM 1856 C CA . ILE A 1 244 ? 10.261 -2.113 1.933 1.00 91.00 244 ILE A CA 1
ATOM 1857 C C . ILE A 1 244 ? 10.036 -3.108 3.077 1.00 91.00 244 ILE A C 1
ATOM 1859 O O . ILE A 1 244 ? 10.633 -4.184 3.025 1.00 91.00 244 ILE A O 1
ATOM 1863 N N . GLY A 1 245 ? 9.114 -2.805 3.995 1.00 87.44 245 GLY A N 1
ATOM 1864 C CA . GLY A 1 245 ? 8.809 -3.613 5.179 1.00 87.44 245 GLY A CA 1
ATOM 1865 C C . GLY A 1 245 ? 9.182 -2.861 6.439 1.00 87.44 245 GLY A C 1
ATOM 1866 O O . GLY A 1 245 ? 9.771 -3.504 7.326 1.00 87.44 245 GLY A O 1
#

Secondary structure (DSSP, 8-state):
---SEEEEEEEEEPSSTT-EEEEEEEEE-SSHHHHHHHHHHHHHHHHT-SSS-SEEEEEE-TTHHHHTHHHHIIIIIHHHHHHTT-EEEEEE--STTHHHHHHHHS--TT-SEEEEEE-HHHHHHHHHHHHHHHHHHHHHHHHHHHHHHHHHHHTS---------------------------------------------------SS----EEEEE-SS--HHHHHHHSSS-HHHHHHHHHH-

Nearest PDB structures (foldseek):
  3vzc-assembly1_A  TM=9.386E-01  e=4.908E-08  Homo sapiens
  4l02-assembly2_B  TM=9.364E-01  e=6.305E-08  Homo sapiens
  3vzc-assembly2_B  TM=9.307E-01  e=2.206E-07  Homo sapiens
  3vzb-assembly2_B  TM=9.325E-01  e=2.662E-07  Homo sapiens
  3vzc-assembly4_D  TM=9.434E-01  e=3.876E-07  Homo sapiens